Protein AF-A0A1H5IEN3-F1 (afdb_monomer_lite)

Secondary structure (DSSP, 8-state):
----HHHHHHHHHHS-SSS--THHHHHHHHHHHHHHHHHHHHHHHSTTTTSHHHHHHHHHHHHHHHHHHHHHHTT-TTT-TTHHHHHHHHHHH-SSHHHHHHIIIIIGGGHHHHHHHHHHHHHHHHHHHHHTSSHHHHHHHHHHHHHHHHHHTTT-TT--HHHHHHHHHHHHHHHHTTGGGSSSHHHHHHH-HHHHTTS-GGGTTT-

Foldseek 3Di:
DCDDPVVLVVPLQPAQDAPADRVLSVVLVVLLVLLVVLLVVLPVQPPPLPDPVLVVLLVLLLVLLVVLSVVLRCCPQDCRHCVLVLLQLLLVFFQDPVLSVCSVPPCNVVVRVVSNVSSVLSNVLSSCSNQLHLLLVSLQVVLVVLVSSLRSNVRPPVDDSVVSVVSSVSSNCCNVVSSSCRSHPLVCCVRPVVNVVVDDPVSNVSD

Radius of gyration: 18.3 Å; chains: 1; bounding box: 45×32×51 Å

Structure (mmCIF, N/CA/C/O backbone):
data_AF-A0A1H5IEN3-F1
#
_entry.id   AF-A0A1H5IEN3-F1
#
loop_
_atom_site.group_PDB
_atom_site.id
_atom_site.type_symbol
_atom_site.label_atom_id
_atom_site.label_alt_id
_atom_site.label_comp_id
_atom_site.label_asym_id
_atom_site.label_entity_id
_atom_site.label_seq_id
_atom_site.pdbx_PDB_ins_code
_atom_site.Cartn_x
_atom_site.Cartn_y
_atom_site.Cartn_z
_atom_site.occupancy
_atom_site.B_iso_or_equiv
_atom_site.auth_seq_id
_atom_site.auth_comp_id
_atom_site.auth_asym_id
_atom_site.auth_atom_id
_atom_site.pdbx_PDB_model_num
ATOM 1 N N . MET A 1 1 ? 21.457 -6.568 0.010 1.00 59.00 1 MET A N 1
ATOM 2 C CA . MET A 1 1 ? 21.235 -8.033 -0.039 1.00 59.00 1 MET A CA 1
ATOM 3 C C . MET A 1 1 ? 20.241 -8.383 1.049 1.00 59.00 1 MET A C 1
ATOM 5 O O . MET A 1 1 ? 20.388 -7.843 2.136 1.00 59.00 1 MET A O 1
ATOM 9 N N . ARG A 1 2 ? 19.246 -9.230 0.761 1.00 75.62 2 ARG A N 1
ATOM 10 C CA . ARG A 1 2 ? 18.345 -9.770 1.792 1.00 75.62 2 ARG A CA 1
ATOM 11 C C . ARG A 1 2 ? 19.153 -10.693 2.697 1.00 75.62 2 ARG A C 1
ATOM 13 O O . ARG A 1 2 ? 19.851 -11.560 2.172 1.00 75.62 2 ARG A O 1
ATOM 20 N N . ILE A 1 3 ? 19.106 -10.476 4.008 1.00 85.12 3 ILE A N 1
ATOM 21 C CA . ILE A 1 3 ? 19.877 -11.286 4.965 1.00 85.12 3 ILE A CA 1
ATOM 22 C C . ILE A 1 3 ? 18.967 -12.359 5.548 1.00 85.12 3 ILE A C 1
ATOM 24 O O . ILE A 1 3 ? 19.246 -13.550 5.445 1.00 85.12 3 ILE A O 1
ATOM 28 N N . ASN A 1 4 ? 17.868 -11.928 6.161 1.00 92.44 4 ASN A N 1
ATOM 29 C CA . ASN A 1 4 ? 16.803 -12.782 6.666 1.00 92.44 4 ASN A CA 1
ATOM 30 C C . ASN A 1 4 ? 15.557 -11.916 6.927 1.00 92.44 4 ASN A C 1
ATOM 32 O O . ASN A 1 4 ? 15.694 -10.708 7.140 1.00 92.44 4 ASN A O 1
ATOM 36 N N . PRO A 1 5 ? 14.351 -12.508 6.969 1.00 88.81 5 PRO A N 1
ATOM 37 C CA . PRO A 1 5 ? 13.112 -11.736 7.021 1.00 88.81 5 PRO A CA 1
ATOM 38 C C . PRO A 1 5 ? 12.985 -10.836 8.257 1.00 88.81 5 PRO A C 1
ATOM 40 O O . PRO A 1 5 ? 12.404 -9.763 8.158 1.00 88.81 5 PRO A O 1
ATOM 43 N N . PHE A 1 6 ? 13.534 -11.222 9.412 1.00 91.94 6 PHE A N 1
ATOM 44 C CA . PHE A 1 6 ? 13.428 -10.412 10.630 1.00 91.94 6 PHE A CA 1
ATOM 45 C C . PHE A 1 6 ? 14.334 -9.185 10.582 1.00 91.94 6 PHE A C 1
ATOM 47 O O . PHE A 1 6 ? 13.909 -8.093 10.951 1.00 91.94 6 PHE A O 1
ATOM 54 N N . ILE A 1 7 ? 15.566 -9.358 10.102 1.00 90.69 7 ILE A N 1
ATOM 55 C CA . ILE A 1 7 ? 16.514 -8.255 9.931 1.00 90.69 7 ILE A CA 1
ATOM 56 C C . ILE A 1 7 ? 16.044 -7.311 8.828 1.00 90.69 7 ILE A C 1
ATOM 58 O O . ILE A 1 7 ? 16.113 -6.102 9.015 1.00 90.69 7 ILE A O 1
ATOM 62 N N . ASP A 1 8 ? 15.505 -7.837 7.729 1.00 89.69 8 ASP A N 1
ATOM 63 C CA . ASP A 1 8 ? 14.995 -7.015 6.630 1.00 89.69 8 ASP A CA 1
ATOM 64 C C . ASP A 1 8 ? 13.764 -6.193 7.074 1.00 89.69 8 ASP A C 1
ATOM 66 O O . ASP A 1 8 ? 13.647 -5.013 6.739 1.00 89.69 8 ASP A O 1
ATOM 70 N N . VAL A 1 9 ? 12.873 -6.775 7.891 1.00 91.44 9 VAL A N 1
ATOM 71 C CA . VAL A 1 9 ? 11.753 -6.042 8.513 1.00 91.44 9 VAL A CA 1
ATOM 72 C C . VAL A 1 9 ? 12.263 -4.999 9.502 1.00 91.44 9 VAL A C 1
ATOM 74 O O . VAL A 1 9 ? 11.800 -3.862 9.479 1.00 91.44 9 VAL A O 1
ATOM 77 N N . LEU A 1 10 ? 13.226 -5.348 10.358 1.00 92.44 10 LEU A N 1
ATOM 78 C CA . LEU A 1 10 ? 13.793 -4.396 11.309 1.00 92.44 10 LEU A CA 1
ATOM 79 C C . LEU A 1 10 ? 14.473 -3.228 10.587 1.00 92.44 10 LEU A C 1
ATOM 81 O O . LEU A 1 10 ? 14.287 -2.087 10.996 1.00 92.44 10 LEU A O 1
ATOM 85 N N . ALA A 1 11 ? 15.204 -3.492 9.502 1.00 91.06 11 ALA A N 1
ATOM 86 C CA . ALA A 1 11 ? 15.834 -2.467 8.677 1.00 91.06 11 ALA A CA 1
ATOM 87 C C . ALA A 1 11 ? 14.787 -1.497 8.117 1.00 91.06 11 ALA A C 1
ATOM 89 O O . ALA A 1 11 ? 14.899 -0.295 8.342 1.00 91.06 11 ALA A O 1
ATOM 90 N N . PHE A 1 12 ? 13.714 -2.022 7.515 1.00 92.62 12 PHE A N 1
ATOM 91 C CA . PHE A 1 12 ? 12.588 -1.216 7.037 1.00 92.62 12 PHE A CA 1
ATOM 92 C C . PHE A 1 12 ? 11.956 -0.349 8.140 1.00 92.62 12 PHE A C 1
ATOM 94 O O . PHE A 1 12 ? 11.613 0.807 7.909 1.00 92.62 12 PHE A O 1
ATOM 101 N N . LEU A 1 13 ? 11.808 -0.893 9.350 1.00 93.56 13 LEU A N 1
ATOM 102 C CA . LEU A 1 13 ? 11.167 -0.193 10.465 1.00 93.56 13 LEU A CA 1
ATOM 103 C C . LEU A 1 13 ? 12.070 0.837 11.157 1.00 93.56 13 LEU A C 1
ATOM 105 O O . LEU A 1 13 ? 11.557 1.699 11.871 1.00 93.56 13 LEU A O 1
ATOM 109 N N . THR A 1 14 ? 13.391 0.743 11.007 1.00 93.81 14 THR A N 1
ATOM 110 C CA . THR A 1 14 ? 14.348 1.534 11.805 1.00 93.81 14 THR A CA 1
ATOM 111 C C . THR A 1 14 ? 15.137 2.549 10.993 1.00 93.81 14 THR A C 1
ATOM 113 O O . THR A 1 14 ? 15.655 3.505 11.573 1.00 93.81 14 THR A O 1
ATOM 116 N N . GLY A 1 15 ? 15.208 2.404 9.670 1.00 90.00 15 GLY A N 1
ATOM 117 C CA . GLY A 1 15 ? 15.975 3.324 8.848 1.00 90.00 15 GLY A CA 1
ATOM 118 C C . GLY A 1 15 ? 15.716 3.203 7.347 1.00 90.00 15 GLY A C 1
ATOM 119 O O . GLY A 1 15 ? 15.003 2.306 6.896 1.00 90.00 15 GLY A O 1
ATOM 120 N N . PRO A 1 16 ? 16.296 4.127 6.564 1.00 87.88 16 PRO A N 1
ATOM 121 C CA . PRO A 1 16 ? 16.242 4.082 5.114 1.00 87.88 16 PRO A CA 1
ATOM 122 C C . PRO A 1 16 ? 16.754 2.751 4.569 1.00 87.88 16 PRO A C 1
ATOM 124 O O . PRO A 1 16 ? 17.822 2.281 4.963 1.00 87.88 16 PRO A O 1
ATOM 127 N N . SER A 1 17 ? 15.992 2.159 3.657 1.00 84.69 17 SER A N 1
ATOM 128 C CA . SER A 1 17 ? 16.299 0.872 3.029 1.00 84.69 17 SER A CA 1
ATOM 129 C C . SER A 1 17 ? 16.755 1.004 1.576 1.00 84.69 17 SER A C 1
ATOM 131 O O . SER A 1 17 ? 17.412 0.095 1.068 1.00 84.69 17 SER A O 1
ATOM 133 N N . TYR A 1 18 ? 16.428 2.112 0.906 1.00 83.00 18 TYR A N 1
ATOM 134 C CA . TYR A 1 18 ? 16.801 2.357 -0.484 1.00 83.00 18 TYR A CA 1
ATOM 135 C C . TYR A 1 18 ? 17.595 3.664 -0.598 1.00 83.00 18 TYR A C 1
ATOM 137 O O . TYR A 1 18 ? 18.809 3.674 -0.404 1.00 83.00 18 TYR A O 1
ATOM 145 N N . SER A 1 19 ? 16.917 4.769 -0.884 1.00 83.75 19 SER A N 1
ATOM 146 C CA . SER A 1 19 ? 17.479 6.119 -1.029 1.00 83.75 19 SER A CA 1
ATOM 147 C C . SER A 1 19 ? 16.553 7.183 -0.430 1.00 83.75 19 SER A C 1
ATOM 149 O O . SER A 1 19 ? 16.799 8.387 -0.543 1.00 83.75 19 SER A O 1
ATOM 151 N N . GLU A 1 20 ? 15.476 6.748 0.223 1.00 89.62 20 GLU A N 1
ATOM 152 C CA . GLU A 1 20 ? 14.508 7.617 0.853 1.00 89.62 20 GLU A CA 1
ATOM 153 C C . GLU A 1 20 ? 15.101 8.330 2.080 1.00 89.62 20 GLU A C 1
ATOM 155 O O . GLU A 1 20 ? 15.916 7.782 2.824 1.00 89.62 20 GLU A O 1
ATOM 160 N N . PRO A 1 21 ? 14.686 9.571 2.348 1.00 91.75 21 PRO A N 1
ATOM 161 C CA . PRO A 1 21 ? 15.112 10.310 3.515 1.00 91.75 21 PRO A CA 1
ATOM 162 C C . PRO A 1 21 ? 14.482 9.716 4.769 1.00 91.75 21 PRO A C 1
ATOM 164 O O . PRO A 1 21 ? 13.347 9.238 4.762 1.00 91.75 21 PRO A O 1
ATOM 167 N N . PHE A 1 22 ? 15.188 9.861 5.890 1.00 93.81 22 PHE A N 1
ATOM 168 C CA . PHE A 1 22 ? 14.766 9.336 7.190 1.00 93.81 22 PHE A CA 1
ATOM 169 C C . PHE A 1 22 ? 13.348 9.768 7.607 1.00 93.81 22 PHE A C 1
ATOM 171 O O . PHE A 1 22 ? 12.648 9.025 8.293 1.00 93.81 22 PHE A O 1
ATOM 178 N N . PHE A 1 23 ? 12.866 10.936 7.161 1.00 94.62 23 PHE A N 1
ATOM 179 C CA . PHE A 1 23 ? 11.505 11.374 7.483 1.00 94.62 23 PHE A CA 1
ATOM 180 C C . PHE A 1 23 ? 10.419 10.431 6.941 1.00 94.62 23 PHE A C 1
ATOM 182 O O . PHE A 1 23 ? 9.330 10.399 7.508 1.00 94.62 23 PHE A O 1
ATOM 189 N N . MET A 1 24 ? 10.688 9.641 5.894 1.00 94.88 24 MET A N 1
ATOM 190 C CA . MET A 1 24 ? 9.736 8.642 5.395 1.00 94.88 24 MET A CA 1
ATOM 191 C C . MET A 1 24 ? 9.507 7.511 6.398 1.00 94.88 24 MET A C 1
ATOM 193 O O . MET A 1 24 ? 8.384 7.024 6.520 1.00 94.88 24 MET A O 1
ATOM 197 N N . VAL A 1 25 ? 10.534 7.152 7.173 1.00 95.56 25 VAL A N 1
ATOM 198 C CA . VAL A 1 25 ? 10.421 6.198 8.287 1.00 95.56 25 VAL A CA 1
ATOM 199 C C . VAL A 1 25 ? 9.564 6.796 9.403 1.00 95.56 25 VAL A C 1
ATOM 201 O O . VAL A 1 25 ? 8.656 6.144 9.913 1.00 95.56 25 VAL A O 1
ATOM 204 N N . ILE A 1 26 ? 9.790 8.070 9.741 1.00 97.06 26 ILE A N 1
ATOM 205 C CA . ILE A 1 26 ? 8.970 8.790 10.729 1.00 97.06 26 ILE A CA 1
ATOM 206 C C . ILE A 1 26 ? 7.506 8.834 10.276 1.00 97.06 26 ILE A C 1
ATOM 208 O O . ILE A 1 26 ? 6.604 8.542 11.058 1.00 97.06 26 ILE A O 1
ATOM 212 N N . LEU A 1 27 ? 7.261 9.164 9.007 1.00 97.12 27 LEU A N 1
ATOM 213 C CA . LEU A 1 27 ? 5.916 9.254 8.452 1.00 97.12 27 LEU A CA 1
ATOM 214 C C . LEU A 1 27 ? 5.208 7.893 8.447 1.00 97.12 27 LEU A C 1
ATOM 216 O O . LEU A 1 27 ? 4.037 7.826 8.822 1.00 97.12 27 LEU A O 1
ATOM 220 N N . TYR A 1 28 ? 5.919 6.813 8.108 1.00 97.81 28 TYR A N 1
ATOM 221 C CA . TYR A 1 28 ? 5.400 5.452 8.237 1.00 97.81 28 TYR A CA 1
ATOM 222 C C . TYR A 1 28 ? 4.941 5.162 9.670 1.00 97.81 28 TYR A C 1
ATOM 224 O O . TYR A 1 28 ? 3.818 4.701 9.877 1.00 97.81 28 TYR A O 1
ATOM 232 N N . TRP A 1 29 ? 5.766 5.484 10.672 1.00 98.19 29 TRP A N 1
ATOM 233 C CA . TRP A 1 29 ? 5.409 5.282 12.077 1.00 98.19 29 TRP A CA 1
ATOM 234 C C . TRP A 1 29 ? 4.224 6.132 12.520 1.00 98.19 29 TRP A C 1
ATOM 236 O O . TRP A 1 29 ? 3.369 5.633 13.248 1.00 98.19 29 TRP A O 1
ATOM 246 N N . ILE A 1 30 ? 4.117 7.378 12.053 1.00 98.44 30 ILE A N 1
ATOM 247 C CA . ILE A 1 30 ? 2.936 8.213 12.304 1.00 98.44 30 ILE A CA 1
ATOM 248 C C . ILE A 1 30 ? 1.683 7.512 11.766 1.00 98.44 30 ILE A C 1
ATOM 250 O O . ILE A 1 30 ? 0.718 7.340 12.508 1.00 98.44 30 ILE A O 1
ATOM 254 N N . VAL A 1 31 ? 1.701 7.050 10.513 1.00 98.56 31 VAL A N 1
ATOM 255 C CA . VAL A 1 31 ? 0.569 6.334 9.898 1.00 98.56 31 VAL A CA 1
ATOM 256 C C . VAL A 1 31 ? 0.255 5.035 10.647 1.00 98.56 31 VAL A C 1
ATOM 258 O O . VAL A 1 31 ? -0.913 4.746 10.916 1.00 98.56 31 VAL A O 1
ATOM 261 N N . ALA A 1 32 ? 1.277 4.270 11.035 1.00 98.44 32 ALA A N 1
ATOM 262 C CA . ALA A 1 32 ? 1.125 3.023 11.776 1.00 98.44 32 ALA A CA 1
ATOM 263 C C . ALA A 1 32 ? 0.492 3.242 13.159 1.00 98.44 32 ALA A C 1
ATOM 265 O O . ALA A 1 32 ? -0.478 2.570 13.510 1.00 98.44 32 ALA A O 1
ATOM 266 N N . LEU A 1 33 ? 0.992 4.215 13.924 1.00 98.50 33 LEU A N 1
ATOM 267 C CA . LEU A 1 33 ? 0.466 4.555 15.246 1.00 98.50 33 LEU A CA 1
ATOM 268 C C . LEU A 1 33 ? -0.952 5.127 15.158 1.00 98.50 33 LEU A C 1
ATOM 270 O O . LEU A 1 33 ? -1.807 4.756 15.961 1.00 98.50 33 LEU A O 1
ATOM 274 N N . VAL A 1 34 ? -1.234 5.967 14.157 1.00 98.50 34 VAL A N 1
ATOM 275 C CA . VAL A 1 34 ? -2.588 6.472 13.881 1.00 98.50 34 VAL A CA 1
ATOM 276 C C . VAL A 1 34 ? -3.541 5.319 13.566 1.00 98.50 34 VAL A C 1
ATOM 278 O O . VAL A 1 34 ? -4.631 5.262 14.129 1.00 98.50 34 VAL A O 1
ATOM 281 N N . SER A 1 35 ? -3.124 4.362 12.735 1.00 98.38 35 SER A N 1
ATOM 282 C CA . SER A 1 35 ? -3.899 3.155 12.435 1.00 98.38 35 SER A CA 1
ATOM 283 C C . SER A 1 35 ? -4.225 2.345 13.697 1.00 98.38 35 SER A C 1
ATOM 285 O O . SER A 1 35 ? -5.371 1.940 13.891 1.00 98.38 35 SER A O 1
ATOM 287 N N . VAL A 1 36 ? -3.250 2.146 14.592 1.00 98.25 36 VAL A N 1
ATOM 288 C CA . VAL A 1 36 ? -3.471 1.453 15.874 1.00 98.25 36 VAL A CA 1
ATOM 289 C C . VAL A 1 36 ? -4.427 2.240 16.774 1.00 98.25 36 VAL A C 1
ATOM 291 O O . VAL A 1 36 ? -5.352 1.658 17.338 1.00 98.25 36 VAL A O 1
ATOM 294 N N . ALA A 1 37 ? -4.264 3.560 16.879 1.00 98.31 37 ALA A N 1
ATOM 295 C CA . ALA A 1 37 ? -5.166 4.403 17.659 1.00 98.31 37 ALA A CA 1
ATOM 296 C C . ALA A 1 37 ? -6.611 4.329 17.135 1.00 98.31 37 ALA A C 1
ATOM 298 O O . ALA A 1 37 ? -7.546 4.180 17.919 1.00 98.31 37 ALA A O 1
ATOM 299 N N . ILE A 1 38 ? -6.800 4.361 15.813 1.00 98.06 38 ILE A N 1
ATOM 300 C CA . ILE A 1 38 ? -8.112 4.197 15.173 1.00 98.06 38 ILE A CA 1
ATOM 301 C C . ILE A 1 38 ? -8.708 2.825 15.480 1.00 98.06 38 ILE A C 1
ATOM 303 O O . ILE A 1 38 ? -9.889 2.750 15.812 1.00 98.06 38 ILE A O 1
ATOM 307 N N . ALA A 1 39 ? -7.909 1.759 15.413 1.00 97.81 39 ALA A N 1
ATOM 308 C CA . ALA A 1 39 ? -8.359 0.415 15.755 1.00 97.81 39 ALA A CA 1
ATOM 309 C C . ALA A 1 39 ? -8.852 0.338 17.207 1.00 97.81 39 ALA A C 1
ATOM 311 O O . ALA A 1 39 ? -9.943 -0.171 17.459 1.00 97.81 39 ALA A O 1
ATOM 312 N N . VAL A 1 40 ? -8.104 0.917 18.154 1.00 97.94 40 VAL A N 1
ATOM 313 C CA . VAL A 1 40 ? -8.506 0.993 19.569 1.00 97.94 40 VAL A CA 1
ATOM 314 C C . VAL A 1 40 ? -9.801 1.794 19.734 1.00 97.94 40 VAL A C 1
ATOM 316 O O . VAL A 1 40 ? -10.719 1.336 20.412 1.00 97.94 40 VAL A O 1
ATOM 319 N N . ILE A 1 41 ? -9.921 2.954 19.082 1.00 97.00 41 ILE A N 1
ATOM 320 C CA . ILE A 1 41 ? -11.134 3.784 19.145 1.00 97.00 41 ILE A CA 1
ATOM 321 C C . ILE A 1 41 ? -12.340 3.034 18.563 1.00 97.00 41 ILE A C 1
ATOM 323 O O . ILE A 1 41 ? -13.418 3.054 19.156 1.00 97.00 41 ILE A O 1
ATOM 327 N N . ALA A 1 42 ? -12.177 2.350 17.429 1.00 96.69 42 ALA A N 1
ATOM 328 C CA . ALA A 1 42 ? -13.233 1.551 16.813 1.00 96.69 42 ALA A CA 1
ATOM 329 C C . ALA A 1 42 ? -13.667 0.391 17.717 1.00 96.69 42 ALA A C 1
ATOM 331 O O . ALA A 1 42 ? -14.866 0.190 17.895 1.00 96.69 42 ALA A O 1
ATOM 332 N N . ALA A 1 43 ? -12.716 -0.311 18.340 1.00 96.38 43 ALA A N 1
ATOM 333 C CA . ALA A 1 43 ? -12.989 -1.375 19.304 1.00 96.38 43 ALA A CA 1
ATOM 334 C C . ALA A 1 43 ? -13.768 -0.884 20.536 1.00 96.38 43 ALA A C 1
ATOM 336 O O . ALA A 1 43 ? -14.616 -1.603 21.053 1.00 96.38 43 ALA A O 1
ATOM 337 N N . GLN A 1 44 ? -13.495 0.339 20.998 1.00 95.50 44 GLN A N 1
ATOM 338 C CA . GLN A 1 44 ? -14.168 0.929 22.158 1.00 95.50 44 GLN A CA 1
ATOM 339 C C . GLN A 1 44 ? -15.563 1.472 21.836 1.00 95.50 44 GLN A C 1
ATOM 341 O O . GLN A 1 44 ? -16.450 1.420 22.685 1.00 95.50 44 GLN A O 1
ATOM 346 N N . ARG A 1 45 ? -15.756 2.042 20.640 1.00 94.75 45 ARG A N 1
ATOM 347 C CA . ARG A 1 45 ? -16.999 2.740 20.274 1.00 94.75 45 ARG A CA 1
ATOM 348 C C . ARG A 1 45 ? -18.039 1.856 19.603 1.00 94.75 45 ARG A C 1
ATOM 350 O O . ARG A 1 45 ? -19.223 2.165 19.693 1.00 94.75 45 ARG A O 1
ATOM 357 N N . LEU A 1 46 ? -17.618 0.816 18.886 1.00 94.56 46 LEU A N 1
ATOM 358 C CA . LEU A 1 46 ? -18.504 0.030 18.033 1.00 94.56 46 LEU A CA 1
ATOM 359 C C . LEU A 1 46 ? -18.577 -1.425 18.522 1.00 94.56 46 LEU A C 1
ATOM 361 O O . LEU A 1 46 ? -17.538 -2.067 18.692 1.00 94.56 46 LEU A O 1
ATOM 365 N N . PRO A 1 47 ? -19.786 -1.984 18.707 1.00 92.62 47 PRO A N 1
ATOM 366 C CA . PRO A 1 47 ? -19.939 -3.370 19.135 1.00 92.62 47 PRO A CA 1
ATOM 367 C C . PRO A 1 47 ? -19.435 -4.347 18.059 1.00 92.62 47 PRO A C 1
ATOM 369 O O . PRO A 1 47 ? -19.591 -4.103 16.862 1.00 92.62 47 PRO A O 1
ATOM 372 N N . GLY A 1 48 ? -18.833 -5.465 18.484 1.00 91.88 48 GLY A N 1
ATOM 373 C CA . GLY A 1 48 ? -18.379 -6.552 17.598 1.00 91.88 48 GLY A CA 1
ATOM 374 C C . GLY A 1 48 ? -17.065 -6.296 16.847 1.00 91.88 48 GLY A C 1
ATOM 375 O O . GLY A 1 48 ? -16.633 -7.127 16.057 1.00 91.88 48 GLY A O 1
ATOM 376 N N . GLN A 1 49 ? -16.388 -5.166 17.080 1.00 93.62 49 GLN A N 1
ATOM 377 C CA . GLN A 1 49 ? -15.110 -4.856 16.422 1.00 93.62 49 GLN A CA 1
ATOM 378 C C . GLN A 1 49 ? -13.918 -5.672 16.950 1.00 93.62 49 GLN A C 1
ATOM 380 O O . GLN A 1 49 ? -12.887 -5.744 16.288 1.00 93.62 49 GLN A O 1
ATOM 385 N N . THR A 1 50 ? -14.043 -6.301 18.119 1.00 92.81 50 THR A N 1
ATOM 386 C CA . THR A 1 50 ? -12.985 -7.119 18.736 1.00 92.81 50 THR A CA 1
ATOM 387 C C . THR A 1 50 ? -13.048 -8.597 18.348 1.00 92.81 50 THR A C 1
ATOM 389 O O . THR A 1 50 ? -12.265 -9.394 18.861 1.00 92.81 50 THR A O 1
ATOM 392 N N . ASP A 1 51 ? -13.954 -8.982 17.447 1.00 95.06 51 ASP A N 1
ATOM 393 C CA . ASP A 1 51 ? -14.050 -10.359 16.971 1.00 95.06 51 ASP A CA 1
ATOM 394 C C . ASP A 1 51 ? -12.806 -10.760 16.168 1.00 95.06 51 ASP A C 1
ATOM 396 O O . ASP A 1 51 ? -12.210 -9.955 15.444 1.00 95.06 51 ASP A O 1
ATOM 400 N N . VAL A 1 52 ? -12.457 -12.049 16.219 1.00 96.25 52 VAL A N 1
ATOM 401 C CA . VAL A 1 52 ? -11.277 -12.606 15.532 1.00 96.25 52 VAL A CA 1
ATOM 402 C C . VAL A 1 52 ? -11.247 -12.275 14.036 1.00 96.25 52 VAL A C 1
ATOM 404 O O . VAL A 1 52 ? -10.183 -12.014 13.478 1.00 96.25 52 VAL A O 1
ATOM 407 N N . ILE A 1 53 ? -12.414 -12.212 13.388 1.00 96.25 53 ILE A N 1
ATOM 408 C CA . ILE A 1 53 ? -12.541 -11.860 11.969 1.00 96.25 53 ILE A CA 1
ATOM 409 C C . ILE A 1 53 ? -12.158 -10.394 11.732 1.00 96.25 53 ILE A C 1
ATOM 411 O O . ILE A 1 53 ? -11.461 -10.094 10.764 1.00 96.25 53 ILE A O 1
ATOM 415 N N . GLN A 1 54 ? -12.578 -9.478 12.608 1.00 96.88 54 GLN A N 1
ATOM 416 C CA . GLN A 1 54 ? -12.277 -8.050 12.477 1.00 96.88 54 GLN A CA 1
ATOM 417 C C . GLN A 1 54 ? -10.788 -7.788 12.706 1.00 96.88 54 GLN A C 1
ATOM 419 O O . GLN A 1 54 ? -10.157 -7.076 11.925 1.00 96.88 54 GLN A O 1
ATOM 424 N N . ILE A 1 55 ? -10.211 -8.443 13.717 1.00 97.31 55 ILE A N 1
ATOM 425 C CA . ILE A 1 55 ? -8.772 -8.409 13.991 1.00 97.31 55 ILE A CA 1
ATOM 426 C C . ILE A 1 55 ? -7.993 -8.984 12.802 1.00 97.31 55 ILE A C 1
ATOM 428 O O . ILE A 1 55 ? -7.043 -8.364 12.330 1.00 97.31 55 ILE A O 1
ATOM 432 N N . GLY A 1 56 ? -8.419 -10.127 12.258 1.00 97.81 56 GLY A N 1
ATOM 433 C CA . GLY A 1 56 ? -7.792 -10.735 11.084 1.00 97.81 56 GLY A CA 1
ATOM 434 C C . GLY A 1 56 ? -7.817 -9.817 9.858 1.00 97.81 56 GLY A C 1
ATOM 435 O O . GLY A 1 56 ? -6.789 -9.616 9.214 1.00 97.81 56 GLY A O 1
ATOM 436 N N . ARG A 1 57 ? -8.963 -9.190 9.564 1.00 97.94 57 ARG A N 1
ATOM 437 C CA . ARG A 1 57 ? -9.104 -8.215 8.466 1.00 97.94 57 ARG A CA 1
ATOM 438 C C . ARG A 1 57 ? -8.217 -6.985 8.667 1.00 97.94 57 ARG A C 1
ATOM 440 O O . ARG A 1 57 ? -7.590 -6.537 7.707 1.00 97.94 57 ARG A O 1
ATOM 447 N N . PHE A 1 58 ? -8.123 -6.481 9.899 1.00 98.12 58 PHE A N 1
ATOM 448 C CA . PHE A 1 58 ? -7.207 -5.401 10.270 1.00 98.12 58 PHE A CA 1
ATOM 449 C C . PHE A 1 58 ? -5.743 -5.780 10.023 1.00 98.12 58 PHE A C 1
ATOM 451 O O . PHE A 1 58 ? -5.025 -5.039 9.358 1.00 98.12 58 PHE A O 1
ATOM 458 N N . ILE A 1 59 ? -5.309 -6.949 10.498 1.00 98.25 59 ILE A N 1
ATOM 459 C CA . ILE A 1 59 ? -3.929 -7.419 10.319 1.00 98.25 59 ILE A CA 1
ATOM 460 C C . ILE A 1 59 ? -3.602 -7.544 8.829 1.00 98.25 59 ILE A C 1
ATOM 462 O O . ILE A 1 59 ? -2.587 -7.016 8.378 1.00 98.25 59 ILE A O 1
ATOM 466 N N . VAL A 1 60 ? -4.480 -8.184 8.049 1.00 98.31 60 VAL A N 1
ATOM 467 C CA . VAL A 1 60 ? -4.279 -8.356 6.605 1.00 98.31 60 VAL A CA 1
ATOM 468 C C . VAL A 1 60 ? -4.160 -7.006 5.907 1.00 98.31 60 VAL A C 1
ATOM 470 O O . VAL A 1 60 ? -3.177 -6.774 5.206 1.00 98.31 60 VAL A O 1
ATOM 473 N N . ARG A 1 61 ? -5.117 -6.088 6.104 1.00 97.56 61 ARG A N 1
ATOM 474 C CA . ARG A 1 61 ? -5.061 -4.786 5.418 1.00 97.56 61 ARG A CA 1
ATOM 475 C C . ARG A 1 61 ? -3.853 -3.959 5.859 1.00 97.56 61 ARG A C 1
ATOM 477 O O . ARG A 1 61 ? -3.289 -3.249 5.033 1.00 97.56 61 ARG A O 1
ATOM 484 N N . PHE A 1 62 ? -3.452 -4.057 7.129 1.00 98.50 62 PHE A N 1
ATOM 485 C CA . PHE A 1 62 ? -2.319 -3.317 7.667 1.00 98.50 62 PHE A CA 1
ATOM 486 C C . PHE A 1 62 ? -1.021 -3.800 7.026 1.00 98.50 62 PHE A C 1
ATOM 488 O O . PHE A 1 62 ? -0.277 -2.988 6.491 1.00 98.50 62 PHE A O 1
ATOM 495 N N . ILE A 1 63 ? -0.799 -5.118 6.983 1.00 98.00 63 ILE A N 1
ATOM 496 C CA . ILE A 1 63 ? 0.382 -5.715 6.345 1.00 98.00 63 ILE A CA 1
ATOM 497 C C . ILE A 1 63 ? 0.420 -5.386 4.850 1.00 98.00 63 ILE A C 1
ATOM 499 O O . ILE A 1 63 ? 1.466 -4.990 4.338 1.00 98.00 63 ILE A O 1
ATOM 503 N N . VAL A 1 64 ? -0.710 -5.503 4.145 1.00 98.12 64 VAL A N 1
ATOM 504 C CA . VAL A 1 64 ? -0.782 -5.143 2.720 1.00 98.12 64 VAL A CA 1
ATOM 505 C C . VAL A 1 64 ? -0.490 -3.653 2.525 1.00 98.12 64 VAL A C 1
ATOM 507 O O . VAL A 1 64 ? 0.269 -3.294 1.631 1.00 98.12 64 VAL A O 1
ATOM 510 N N . GLY A 1 65 ? -1.031 -2.777 3.372 1.00 98.19 65 GLY A N 1
ATOM 511 C CA . GLY A 1 65 ? -0.732 -1.347 3.336 1.00 98.19 65 GLY A CA 1
ATOM 512 C C . GLY A 1 65 ? 0.749 -1.037 3.585 1.00 98.19 65 GLY A C 1
ATOM 513 O O . GLY A 1 65 ? 1.345 -0.276 2.823 1.00 98.19 65 GLY A O 1
ATOM 514 N N . SER A 1 66 ? 1.374 -1.694 4.568 1.00 97.75 66 SER A N 1
ATOM 515 C CA . SER A 1 66 ? 2.817 -1.600 4.822 1.00 97.75 66 SER A CA 1
ATOM 516 C C . SER A 1 66 ? 3.648 -2.090 3.635 1.00 97.75 66 SER A C 1
ATOM 518 O O . SER A 1 66 ? 4.657 -1.471 3.308 1.00 97.75 66 SER A O 1
ATOM 520 N N . MET A 1 67 ? 3.213 -3.151 2.946 1.00 96.25 67 MET A N 1
ATOM 521 C CA . MET A 1 67 ? 3.855 -3.620 1.714 1.00 96.25 67 MET A CA 1
ATOM 522 C C . MET A 1 67 ? 3.800 -2.551 0.617 1.00 96.25 67 MET A C 1
ATOM 524 O O . MET A 1 67 ? 4.820 -2.281 -0.009 1.00 96.25 67 MET A O 1
ATOM 528 N N . TRP A 1 68 ? 2.648 -1.907 0.394 1.00 97.50 68 TRP A N 1
ATOM 529 C CA . TRP A 1 68 ? 2.532 -0.818 -0.590 1.00 97.50 68 TRP A CA 1
ATOM 530 C C . TR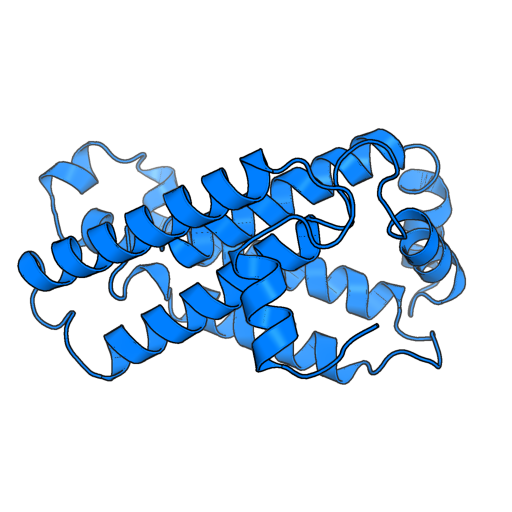P A 1 68 ? 3.440 0.358 -0.242 1.00 97.50 68 TRP A C 1
ATOM 532 O O . TRP A 1 68 ? 4.124 0.879 -1.120 1.00 97.50 68 TRP A O 1
ATOM 542 N N . TRP A 1 69 ? 3.499 0.724 1.040 1.00 96.56 69 TRP A N 1
ATOM 543 C CA . TRP A 1 69 ? 4.410 1.757 1.519 1.00 96.56 69 TRP A CA 1
ATOM 544 C C . TRP A 1 69 ? 5.865 1.403 1.208 1.00 96.56 69 TRP A C 1
ATOM 546 O O . TRP A 1 69 ? 6.567 2.178 0.564 1.00 96.56 69 TRP A O 1
ATOM 556 N N . GLN A 1 70 ? 6.310 0.210 1.611 1.00 94.56 70 GLN A N 1
ATOM 557 C CA . GLN A 1 70 ? 7.673 -0.263 1.380 1.00 94.56 70 GLN A CA 1
ATOM 558 C C . GLN A 1 70 ? 8.018 -0.321 -0.117 1.00 94.56 70 GLN A C 1
ATOM 560 O O . GLN A 1 70 ? 9.117 0.073 -0.511 1.00 94.56 70 GLN A O 1
ATOM 565 N N . GLN A 1 71 ? 7.078 -0.762 -0.960 1.00 92.31 71 GLN A N 1
ATOM 566 C CA . GLN A 1 71 ? 7.256 -0.837 -2.412 1.00 92.31 71 GLN A CA 1
ATOM 567 C C . GLN A 1 71 ? 7.300 0.531 -3.100 1.00 92.31 71 GLN A C 1
ATOM 569 O O . GLN A 1 71 ? 7.769 0.609 -4.233 1.00 92.31 71 GLN A O 1
ATOM 574 N N . ALA A 1 72 ? 6.860 1.602 -2.444 1.00 93.25 72 ALA A N 1
ATOM 575 C CA . ALA A 1 72 ? 7.023 2.952 -2.964 1.00 93.25 72 ALA A CA 1
ATOM 576 C C . ALA A 1 72 ? 8.427 3.516 -2.680 1.00 93.25 72 ALA A C 1
ATOM 578 O O . ALA A 1 72 ? 8.927 4.331 -3.450 1.00 93.25 72 ALA A O 1
ATOM 579 N N . LEU A 1 73 ? 9.093 3.092 -1.598 1.00 92.06 73 LEU A N 1
ATOM 580 C CA . LEU A 1 73 ? 10.318 3.748 -1.109 1.00 92.06 73 LEU A CA 1
ATOM 581 C C . LEU A 1 73 ? 11.493 3.676 -2.088 1.00 92.06 73 LEU A C 1
ATOM 583 O O . LEU A 1 73 ? 12.214 4.656 -2.248 1.00 92.06 73 LEU A O 1
ATOM 587 N N . TRP A 1 74 ? 11.635 2.574 -2.822 1.00 87.19 74 TRP A N 1
ATOM 588 C CA . TRP A 1 74 ? 12.673 2.447 -3.851 1.00 87.19 74 TRP A CA 1
ATOM 589 C C . TRP A 1 74 ? 12.413 3.300 -5.105 1.00 87.19 74 TRP A C 1
ATOM 591 O O . TRP A 1 74 ? 13.209 3.263 -6.039 1.00 87.19 74 TRP A O 1
ATOM 601 N N . LYS A 1 75 ? 11.305 4.058 -5.135 1.00 88.06 75 LYS A N 1
ATOM 602 C CA . LYS A 1 75 ? 10.907 4.991 -6.204 1.00 88.06 75 LYS A CA 1
ATOM 603 C C . LYS A 1 75 ? 10.991 6.463 -5.759 1.00 88.06 75 LYS A C 1
ATOM 605 O O . LYS A 1 75 ? 10.505 7.338 -6.475 1.00 88.06 75 LYS A O 1
ATOM 610 N N . TYR A 1 76 ? 11.549 6.748 -4.577 1.00 84.38 76 TYR A N 1
ATOM 611 C CA . TYR A 1 76 ? 11.654 8.100 -4.007 1.00 84.38 76 TYR A CA 1
ATOM 612 C C . TYR A 1 76 ? 12.473 9.057 -4.925 1.00 84.38 76 TYR A C 1
ATOM 614 O O . TYR A 1 76 ? 13.434 8.653 -5.571 1.00 84.38 76 TYR A O 1
ATOM 622 N N . PRO A 1 77 ? 12.087 10.344 -5.049 1.00 64.94 77 PRO A N 1
ATOM 623 C CA . PRO A 1 77 ? 11.505 10.983 -6.219 1.00 64.94 77 PRO A CA 1
ATOM 624 C C . PRO A 1 77 ? 12.524 11.477 -7.260 1.00 64.94 77 PRO A C 1
ATOM 626 O O . PRO A 1 77 ? 12.115 12.174 -8.186 1.00 64.94 77 PRO A O 1
ATOM 629 N N . SER A 1 78 ? 13.828 11.207 -7.116 1.00 65.19 78 SER A N 1
ATOM 630 C CA . SER A 1 78 ? 14.861 11.785 -7.998 1.00 65.19 78 SER A CA 1
ATOM 631 C C . SER A 1 78 ? 15.503 10.791 -8.958 1.00 65.19 78 SER A C 1
ATOM 633 O O . SER A 1 78 ? 15.862 11.181 -10.065 1.00 65.19 78 SER A O 1
ATOM 635 N N . ASP A 1 79 ? 15.640 9.525 -8.568 1.00 68.94 79 ASP A N 1
ATOM 636 C CA . ASP A 1 79 ? 16.148 8.470 -9.451 1.00 68.94 79 ASP A CA 1
ATOM 637 C C . ASP A 1 79 ? 15.018 7.589 -10.011 1.00 68.94 79 ASP A C 1
ATOM 639 O O . ASP A 1 79 ? 15.225 6.896 -11.006 1.00 68.94 79 ASP A O 1
ATOM 643 N N . LEU A 1 80 ? 13.821 7.635 -9.394 1.00 80.31 80 LEU A N 1
ATOM 644 C CA . LEU A 1 80 ? 12.714 6.697 -9.627 1.00 80.31 80 LEU A CA 1
ATOM 645 C C . LEU A 1 80 ? 13.192 5.230 -9.560 1.00 80.31 80 LEU A C 1
ATOM 647 O O . LEU A 1 80 ? 12.565 4.342 -10.137 1.00 80.31 80 LEU A O 1
ATOM 651 N N . GLY A 1 81 ? 14.305 4.982 -8.860 1.00 74.19 81 GLY A N 1
ATOM 652 C CA . GLY A 1 81 ? 15.050 3.730 -8.810 1.00 74.19 81 GLY A CA 1
ATOM 653 C C . GLY A 1 81 ? 15.043 2.936 -10.120 1.00 74.19 81 GLY A C 1
ATOM 654 O O . GLY A 1 81 ? 15.268 3.440 -11.218 1.00 74.19 81 GLY A O 1
ATOM 655 N N . GLY A 1 82 ? 14.736 1.645 -10.012 1.00 81.19 82 GLY A N 1
ATOM 656 C CA . GLY A 1 82 ? 14.549 0.762 -11.168 1.00 81.19 82 GLY A CA 1
ATOM 657 C C . GLY A 1 82 ? 13.187 0.896 -11.872 1.00 81.19 82 GLY A C 1
ATOM 658 O O . GLY A 1 82 ? 12.878 0.062 -12.717 1.00 81.19 82 GLY A O 1
ATOM 659 N N . LEU A 1 83 ? 12.324 1.863 -11.524 1.00 88.69 83 LEU A N 1
ATOM 660 C CA . LEU A 1 83 ? 10.970 1.951 -12.093 1.00 88.69 83 LEU A CA 1
ATOM 661 C C . LEU A 1 83 ? 11.045 2.170 -13.603 1.00 88.69 83 LEU A C 1
ATOM 663 O O . LEU A 1 83 ? 10.238 1.612 -14.345 1.00 88.69 83 LEU A O 1
ATOM 667 N N . ARG A 1 84 ? 12.044 2.936 -14.064 1.00 91.56 84 ARG A N 1
ATOM 668 C CA . ARG A 1 84 ? 12.276 3.157 -15.495 1.00 91.56 84 ARG A CA 1
ATOM 669 C C . ARG A 1 84 ? 12.628 1.857 -16.197 1.00 91.56 84 ARG A C 1
ATOM 671 O O . ARG A 1 84 ? 11.996 1.536 -17.194 1.00 91.56 84 ARG A O 1
ATOM 678 N N . TYR A 1 85 ? 13.553 1.093 -15.618 1.00 92.19 85 TYR A N 1
ATOM 679 C CA . TYR A 1 85 ? 13.927 -0.227 -16.117 1.00 92.19 85 TYR A CA 1
ATOM 680 C C . TYR A 1 85 ? 12.697 -1.132 -16.250 1.00 92.19 85 TYR A C 1
ATOM 682 O O . TYR A 1 85 ? 12.435 -1.652 -17.328 1.00 92.19 85 TYR A O 1
ATOM 690 N N . TRP A 1 86 ? 11.877 -1.253 -15.203 1.00 93.81 86 TRP A N 1
ATOM 691 C CA . TRP A 1 86 ? 10.666 -2.079 -15.260 1.00 93.81 86 TRP A CA 1
ATOM 692 C C . TRP A 1 86 ? 9.632 -1.558 -16.261 1.00 93.81 86 TRP A C 1
ATOM 694 O O . TRP A 1 86 ? 8.957 -2.347 -16.912 1.00 93.81 86 TRP A O 1
ATOM 704 N N . THR A 1 87 ? 9.538 -0.244 -16.449 1.00 94.88 87 THR A N 1
ATOM 705 C CA . THR A 1 87 ? 8.655 0.347 -17.465 1.00 94.88 87 THR A CA 1
ATOM 706 C C . THR A 1 87 ? 9.154 0.048 -18.883 1.00 94.88 87 THR A C 1
ATOM 708 O O . THR A 1 87 ? 8.356 -0.242 -19.770 1.00 94.88 87 THR A O 1
ATOM 711 N N . GLU A 1 88 ? 10.468 0.047 -19.106 1.00 95.56 88 GLU A N 1
ATOM 712 C CA . GLU A 1 88 ? 11.072 -0.391 -20.370 1.00 95.56 88 GLU A CA 1
ATOM 713 C C . GLU A 1 88 ? 10.852 -1.894 -20.603 1.00 95.56 88 GLU A C 1
ATOM 715 O O . GLU A 1 88 ? 10.492 -2.288 -21.713 1.00 95.56 88 GLU A O 1
ATOM 720 N N . GLN A 1 89 ? 10.957 -2.723 -19.555 1.00 96.75 89 GLN A N 1
ATOM 721 C CA . GLN A 1 89 ? 10.586 -4.141 -19.630 1.00 96.75 89 GLN A CA 1
ATOM 722 C C . GLN A 1 89 ? 9.122 -4.304 -20.048 1.00 96.75 89 GLN A C 1
ATOM 724 O O . GLN A 1 89 ? 8.825 -5.118 -20.919 1.00 96.75 89 GLN A O 1
ATOM 729 N N . MET A 1 90 ? 8.210 -3.484 -19.515 1.00 96.62 90 MET A N 1
ATOM 730 C CA . MET A 1 90 ? 6.806 -3.517 -19.925 1.00 96.62 90 MET A CA 1
ATOM 731 C C . MET A 1 90 ? 6.611 -3.191 -21.411 1.00 96.62 90 MET A C 1
ATOM 733 O O . MET A 1 90 ? 5.790 -3.821 -22.076 1.00 96.62 90 MET A O 1
ATOM 737 N N . ALA A 1 91 ? 7.374 -2.246 -21.962 1.00 96.50 91 ALA A N 1
ATOM 738 C CA . ALA A 1 91 ? 7.297 -1.909 -23.382 1.00 96.50 91 ALA A CA 1
ATOM 739 C C . ALA A 1 91 ? 7.767 -3.054 -24.302 1.00 96.50 91 ALA A C 1
ATOM 741 O O . ALA A 1 91 ? 7.295 -3.167 -25.431 1.00 96.50 91 ALA A O 1
ATOM 742 N N . GLN A 1 92 ? 8.667 -3.919 -23.828 1.00 96.31 92 GLN A N 1
ATOM 743 C CA . GLN A 1 92 ? 9.240 -5.018 -24.616 1.00 96.31 92 GLN A CA 1
ATOM 744 C C . GLN A 1 92 ? 8.502 -6.351 -24.405 1.00 96.31 92 GLN A C 1
ATOM 746 O O . GLN A 1 92 ? 8.282 -7.107 -25.355 1.00 96.31 92 GLN A O 1
ATOM 751 N N . HIS A 1 93 ? 8.072 -6.620 -23.172 1.00 96.00 93 HIS A N 1
ATOM 752 C CA . HIS A 1 93 ? 7.598 -7.929 -22.718 1.00 96.00 93 HIS A CA 1
ATOM 753 C C . HIS A 1 93 ? 6.100 -7.976 -22.377 1.00 96.00 93 HIS A C 1
ATOM 755 O O . HIS A 1 93 ? 5.609 -9.017 -21.931 1.00 96.00 93 HIS A O 1
ATOM 761 N N . SER A 1 94 ? 5.334 -6.909 -22.638 1.00 96.19 94 SER A N 1
ATOM 762 C CA . SER A 1 94 ? 3.883 -6.905 -22.387 1.00 96.19 94 SER A CA 1
ATOM 763 C C . SER A 1 94 ? 3.169 -8.056 -23.087 1.00 96.19 94 SER A C 1
ATOM 765 O O . SER A 1 94 ? 3.506 -8.395 -24.220 1.00 96.19 94 SER A O 1
ATOM 767 N N . ALA A 1 95 ? 2.154 -8.643 -22.456 1.00 96.25 95 ALA A N 1
ATOM 768 C CA . ALA A 1 95 ? 1.314 -9.684 -23.045 1.00 96.25 95 ALA A CA 1
ATOM 769 C C . ALA A 1 95 ? 0.686 -9.253 -24.382 1.00 96.25 95 ALA A C 1
ATOM 771 O O . ALA A 1 95 ? 0.478 -10.088 -25.262 1.00 96.25 95 ALA A O 1
ATOM 772 N N . PHE A 1 96 ? 0.405 -7.954 -24.549 1.00 97.56 96 PHE A N 1
ATOM 773 C CA . PHE A 1 96 ? -0.288 -7.420 -25.719 1.00 97.56 96 PHE A CA 1
ATOM 774 C C . PHE A 1 96 ? 0.484 -6.280 -26.388 1.00 97.56 96 PHE A C 1
ATOM 776 O O . PHE A 1 96 ? 0.929 -5.336 -25.737 1.00 97.56 96 PHE A O 1
ATOM 783 N N . ALA A 1 97 ? 0.551 -6.311 -27.722 1.00 96.75 97 ALA A N 1
ATOM 784 C CA . ALA A 1 97 ? 1.278 -5.312 -28.509 1.00 96.75 97 ALA A CA 1
ATOM 785 C C . ALA A 1 97 ? 0.739 -3.879 -28.334 1.00 96.75 97 ALA A C 1
ATOM 787 O O . ALA A 1 97 ? 1.520 -2.933 -28.296 1.00 96.75 97 ALA A O 1
ATOM 788 N N . PHE A 1 98 ? -0.579 -3.697 -28.184 1.00 96.94 98 PHE A N 1
ATOM 789 C CA . PHE A 1 98 ? -1.158 -2.365 -27.966 1.00 96.94 98 PHE A CA 1
ATOM 790 C C . PHE A 1 98 ? -0.758 -1.777 -26.604 1.00 96.94 98 PHE A C 1
ATOM 792 O O . PHE A 1 98 ? -0.546 -0.572 -26.492 1.00 96.94 98 PHE A O 1
ATOM 799 N N . HIS A 1 99 ? -0.635 -2.621 -25.572 1.00 97.81 99 HIS A N 1
ATOM 800 C CA . HIS A 1 99 ? -0.211 -2.197 -24.239 1.00 97.81 99 HIS A CA 1
ATOM 801 C C . HIS A 1 99 ? 1.273 -1.826 -24.252 1.00 97.81 99 HIS A C 1
ATOM 803 O O . HIS A 1 99 ? 1.617 -0.733 -23.812 1.00 97.81 99 HIS A O 1
ATOM 809 N N . ALA A 1 100 ? 2.120 -2.646 -24.882 1.00 97.19 100 ALA A N 1
ATOM 810 C CA . ALA A 1 100 ? 3.516 -2.298 -25.163 1.00 97.19 100 ALA A CA 1
ATOM 811 C C . ALA A 1 100 ? 3.645 -0.949 -25.894 1.00 97.19 100 ALA A C 1
ATOM 813 O O . ALA A 1 100 ? 4.403 -0.081 -25.467 1.00 97.19 100 ALA A O 1
ATOM 814 N N . ALA A 1 101 ? 2.860 -0.732 -26.956 1.00 97.62 101 ALA A N 1
ATOM 815 C CA . ALA A 1 101 ? 2.872 0.517 -27.715 1.00 97.62 101 ALA A CA 1
ATOM 816 C C . ALA A 1 101 ? 2.415 1.723 -26.879 1.00 97.62 101 ALA A C 1
ATOM 818 O O . ALA A 1 101 ? 2.975 2.808 -27.021 1.00 97.62 101 ALA A O 1
ATOM 819 N N . PHE A 1 102 ? 1.426 1.553 -25.999 1.00 97.31 102 PHE A N 1
ATOM 820 C CA . PHE A 1 102 ? 1.004 2.599 -25.069 1.00 97.31 102 PHE A CA 1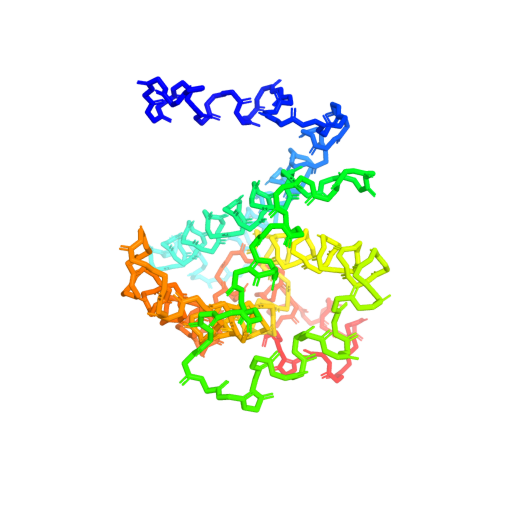
ATOM 821 C C . PHE A 1 102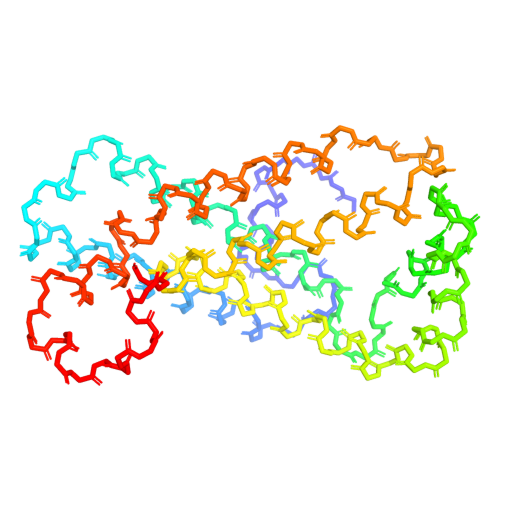 ? 2.121 2.952 -24.079 1.00 97.31 102 PHE A C 1
ATOM 823 O O . PHE A 1 102 ? 2.441 4.128 -23.902 1.00 97.31 102 PHE A O 1
ATOM 830 N N . VAL A 1 103 ? 2.773 1.950 -23.483 1.00 97.31 103 VAL A N 1
ATOM 831 C CA . VAL A 1 103 ? 3.903 2.182 -22.574 1.00 97.31 103 VAL A CA 1
ATOM 832 C C . VAL A 1 103 ? 5.048 2.888 -23.307 1.00 97.31 103 VAL A C 1
ATOM 834 O O . VAL A 1 103 ? 5.548 3.903 -22.825 1.00 97.31 103 VAL A O 1
ATOM 837 N N . GLN A 1 104 ? 5.406 2.415 -24.502 1.00 97.62 104 GLN A N 1
ATOM 838 C CA . GLN A 1 104 ? 6.510 2.955 -25.294 1.00 97.62 104 GLN A CA 1
ATOM 839 C C . GLN A 1 104 ? 6.272 4.397 -25.759 1.00 97.62 104 GLN A C 1
ATOM 841 O O . GLN A 1 104 ? 7.185 5.216 -25.700 1.00 97.62 104 GLN A O 1
ATOM 846 N N . ASN A 1 105 ? 5.065 4.705 -26.241 1.00 97.38 105 ASN A N 1
ATOM 847 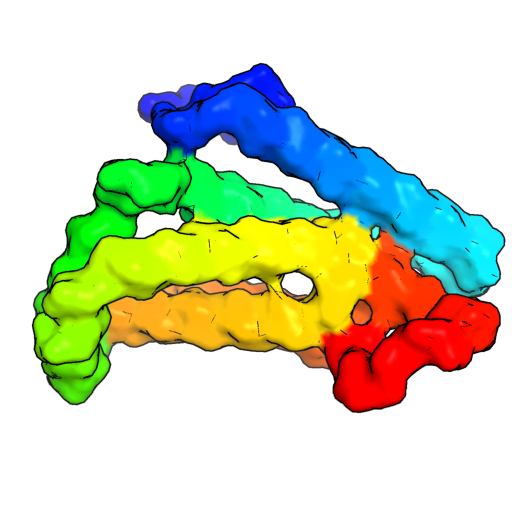C CA . ASN A 1 105 ? 4.789 5.967 -26.935 1.00 97.38 105 ASN A CA 1
ATOM 848 C C . ASN A 1 105 ? 4.083 7.014 -26.065 1.00 97.38 105 ASN A C 1
ATOM 850 O O . ASN A 1 105 ? 4.047 8.181 -26.443 1.00 97.38 105 ASN A O 1
ATOM 854 N N . VAL A 1 106 ? 3.510 6.622 -24.921 1.00 96.06 106 VAL A N 1
ATOM 855 C CA . VAL A 1 106 ? 2.788 7.536 -24.019 1.00 96.06 106 VAL A CA 1
ATOM 856 C C . VAL A 1 106 ? 3.453 7.604 -22.651 1.00 96.06 106 VAL A C 1
ATOM 858 O O . VAL A 1 106 ? 3.701 8.696 -22.154 1.00 96.06 106 VAL A O 1
ATOM 861 N N . ILE A 1 107 ? 3.780 6.463 -22.039 1.00 95.56 107 ILE A N 1
ATOM 862 C CA . ILE A 1 107 ? 4.321 6.459 -20.672 1.00 95.56 107 ILE A CA 1
ATOM 863 C C . ILE A 1 107 ? 5.802 6.848 -20.649 1.00 95.56 107 ILE A C 1
ATOM 865 O O . ILE A 1 107 ? 6.173 7.765 -19.922 1.00 95.56 107 ILE A O 1
ATOM 869 N N . LEU A 1 108 ? 6.651 6.194 -21.450 1.00 95.38 108 LEU A N 1
ATOM 870 C CA . LEU A 1 108 ? 8.098 6.443 -21.445 1.00 95.38 108 LEU A CA 1
ATOM 871 C C . LEU A 1 108 ? 8.493 7.890 -21.810 1.00 95.38 108 LEU A C 1
ATOM 873 O O . LEU A 1 108 ? 9.380 8.426 -21.141 1.00 95.38 108 LEU A O 1
ATOM 877 N N . PRO A 1 109 ? 7.856 8.572 -22.787 1.00 96.06 109 PRO A N 1
ATOM 878 C CA . PRO A 1 109 ? 8.184 9.967 -23.098 1.00 96.06 109 PRO A CA 1
ATOM 879 C C . PRO A 1 109 ? 7.887 10.939 -21.950 1.00 96.06 109 PRO A C 1
ATOM 881 O O . PRO A 1 109 ? 8.587 11.936 -21.789 1.00 96.06 109 PRO A O 1
ATOM 884 N N . TYR A 1 110 ? 6.887 10.630 -21.121 1.00 94.00 110 TYR A N 1
ATOM 885 C CA . TYR A 1 110 ? 6.492 11.423 -19.953 1.00 94.00 110 TYR A CA 1
ATOM 886 C C . TYR A 1 110 ? 6.811 10.698 -18.638 1.00 94.00 110 TYR A C 1
ATOM 888 O O . TYR A 1 110 ? 6.122 10.877 -17.633 1.00 94.00 110 TYR A O 1
ATOM 896 N N . PHE A 1 111 ? 7.864 9.875 -18.635 1.00 92.62 111 PHE A N 1
ATOM 897 C CA . PHE A 1 111 ? 8.139 8.944 -17.544 1.00 92.62 111 PHE A CA 1
ATOM 898 C C . PHE A 1 111 ? 8.299 9.633 -16.188 1.00 92.62 111 PHE A C 1
ATOM 900 O O . PHE A 1 111 ? 7.671 9.214 -15.223 1.00 92.62 111 PHE A O 1
ATOM 907 N N . THR A 1 112 ? 9.099 10.699 -16.101 1.00 91.50 112 THR A N 1
ATOM 908 C CA . THR A 1 112 ? 9.403 11.357 -14.821 1.00 91.50 112 THR A CA 1
ATOM 909 C C . THR A 1 112 ? 8.155 11.856 -14.083 1.00 91.50 112 THR A C 1
ATOM 911 O O . THR A 1 112 ? 7.945 11.432 -12.946 1.00 91.50 112 THR A O 1
ATOM 914 N N . PRO A 1 113 ? 7.287 12.705 -14.676 1.00 92.06 113 PRO A N 1
ATOM 915 C CA . PRO A 1 113 ? 6.081 13.149 -13.979 1.00 92.06 113 PRO A CA 1
ATOM 916 C C . PRO A 1 113 ? 5.134 11.986 -13.650 1.00 92.06 113 PRO A C 1
ATOM 918 O O . PRO A 1 113 ? 4.572 11.958 -12.557 1.00 92.06 113 PRO A O 1
ATOM 921 N N . ILE A 1 114 ? 5.002 10.990 -14.535 1.00 92.94 114 ILE A N 1
ATOM 922 C CA . ILE A 1 114 ? 4.161 9.810 -14.284 1.00 92.94 114 ILE A CA 1
ATOM 923 C C . ILE A 1 114 ? 4.710 8.975 -13.119 1.00 92.94 114 ILE A C 1
ATOM 925 O O . ILE A 1 114 ? 3.947 8.564 -12.248 1.00 92.94 114 ILE A O 1
ATOM 929 N N . GLY A 1 115 ? 6.022 8.750 -13.067 1.00 92.62 115 GLY A N 1
ATOM 930 C CA . GLY A 1 115 ? 6.690 7.989 -12.014 1.00 92.62 115 GLY A CA 1
ATOM 931 C C . GLY A 1 115 ? 6.547 8.645 -10.643 1.00 92.62 115 GLY A C 1
ATOM 932 O O . GLY A 1 115 ? 6.237 7.965 -9.666 1.00 92.62 115 GLY A O 1
ATOM 933 N N . VAL A 1 116 ? 6.666 9.975 -10.578 1.00 92.62 116 VAL A N 1
ATOM 934 C CA . VAL A 1 116 ? 6.407 10.741 -9.348 1.00 92.62 116 VAL A CA 1
ATOM 935 C C . VAL A 1 116 ? 4.943 10.604 -8.916 1.00 92.62 116 VAL A C 1
ATOM 937 O O . VAL A 1 116 ? 4.666 10.384 -7.737 1.00 92.62 116 VAL A O 1
ATOM 940 N N . CYS A 1 117 ? 3.988 10.667 -9.851 1.00 93.44 117 CYS A N 1
ATOM 941 C CA . CYS A 1 117 ? 2.580 10.413 -9.537 1.00 93.44 117 CYS A CA 1
ATOM 942 C C . CYS A 1 117 ? 2.350 8.987 -9.014 1.00 93.44 117 CYS A C 1
ATOM 944 O O . CYS A 1 117 ? 1.638 8.821 -8.026 1.00 93.44 117 CYS A O 1
ATOM 946 N N . ILE A 1 118 ? 2.964 7.975 -9.637 1.00 94.12 118 ILE A N 1
ATOM 947 C CA . ILE A 1 118 ? 2.903 6.576 -9.188 1.00 94.12 118 ILE A CA 1
ATOM 948 C C . ILE A 1 118 ? 3.397 6.470 -7.745 1.00 94.12 118 ILE A C 1
ATOM 950 O O . ILE A 1 118 ? 2.674 5.932 -6.915 1.00 94.12 118 ILE A O 1
ATOM 954 N N . PHE A 1 119 ? 4.555 7.050 -7.420 1.00 94.06 119 PHE A N 1
ATOM 955 C CA . PHE A 1 119 ? 5.089 7.061 -6.056 1.00 94.06 119 PHE A CA 1
ATOM 956 C C . PHE A 1 119 ? 4.066 7.582 -5.031 1.00 94.06 119 PHE A C 1
ATOM 958 O O . PHE A 1 119 ? 3.770 6.909 -4.042 1.00 94.06 119 PHE A O 1
ATOM 965 N N . PHE A 1 120 ? 3.467 8.751 -5.281 1.00 94.81 120 PHE A N 1
ATOM 966 C CA . PHE A 1 120 ? 2.481 9.321 -4.357 1.00 94.81 120 PHE A CA 1
ATOM 967 C C . PHE A 1 120 ? 1.195 8.496 -4.270 1.00 94.81 120 PHE A C 1
ATOM 969 O O . PHE A 1 120 ? 0.623 8.381 -3.187 1.00 94.81 120 PHE A O 1
ATOM 976 N N . ILE A 1 121 ? 0.746 7.908 -5.382 1.00 96.25 121 ILE A N 1
ATOM 977 C CA . ILE A 1 121 ? -0.420 7.018 -5.397 1.00 96.25 121 ILE A CA 1
ATOM 978 C C . ILE A 1 121 ? -0.148 5.772 -4.552 1.00 96.25 121 ILE A C 1
ATOM 980 O O . ILE A 1 121 ? -1.010 5.374 -3.773 1.00 96.25 121 ILE A O 1
ATOM 984 N N . GLU A 1 122 ? 1.040 5.179 -4.647 1.00 96.62 122 GLU A N 1
ATOM 985 C CA . GLU A 1 122 ? 1.403 3.995 -3.864 1.00 96.62 122 GLU A CA 1
ATOM 986 C C . GLU A 1 122 ? 1.479 4.287 -2.364 1.00 96.62 122 GLU A C 1
ATOM 988 O O . GLU A 1 122 ? 0.918 3.532 -1.567 1.00 96.62 122 GLU A O 1
ATOM 993 N N . ILE A 1 123 ? 2.076 5.421 -1.979 1.00 97.00 123 ILE A N 1
ATOM 994 C CA . ILE A 1 123 ? 2.068 5.903 -0.590 1.00 97.00 123 ILE A CA 1
ATOM 995 C C . ILE A 1 123 ? 0.631 6.141 -0.105 1.00 97.00 123 ILE A C 1
ATOM 997 O O . ILE A 1 123 ? 0.275 5.726 1.000 1.00 97.00 123 ILE A O 1
ATOM 1001 N N . ALA A 1 124 ? -0.219 6.764 -0.928 1.00 97.69 124 ALA A N 1
ATOM 1002 C CA . ALA A 1 124 ? -1.613 7.028 -0.582 1.00 97.69 124 ALA A CA 1
ATOM 1003 C C . ALA A 1 124 ? -2.429 5.735 -0.415 1.00 97.69 124 ALA A C 1
ATOM 1005 O O . ALA A 1 124 ? -3.194 5.624 0.544 1.00 97.69 124 ALA A O 1
ATOM 1006 N N . ILE A 1 125 ? -2.243 4.746 -1.298 1.00 98.25 125 ILE A N 1
ATOM 1007 C CA . ILE A 1 125 ? -2.858 3.417 -1.181 1.00 98.25 125 ILE A CA 1
ATOM 1008 C C . ILE A 1 125 ? -2.383 2.742 0.107 1.00 98.25 125 ILE A C 1
ATOM 1010 O O . ILE A 1 125 ? -3.218 2.298 0.894 1.00 98.25 125 ILE A O 1
ATOM 1014 N N . GLY A 1 126 ? -1.070 2.713 0.360 1.00 98.12 126 GLY A N 1
ATOM 1015 C CA . GLY A 1 126 ? -0.498 2.119 1.568 1.00 98.12 126 GLY A CA 1
ATOM 1016 C C . GLY A 1 126 ? -1.084 2.722 2.845 1.00 98.12 126 GLY A C 1
ATOM 1017 O O . GLY A 1 126 ? -1.641 2.003 3.676 1.00 98.12 126 GLY A O 1
ATOM 1018 N N . ALA A 1 127 ? -1.066 4.053 2.956 1.00 98.44 127 ALA A N 1
ATOM 1019 C CA . ALA A 1 127 ? -1.613 4.769 4.106 1.00 98.44 127 ALA A CA 1
ATOM 1020 C C . ALA A 1 127 ? -3.120 4.535 4.291 1.00 98.44 127 ALA A C 1
ATOM 1022 O O . ALA A 1 127 ? -3.582 4.276 5.403 1.00 98.44 127 ALA A O 1
ATOM 1023 N N . SER A 1 128 ? -3.886 4.592 3.199 1.00 98.19 128 SER A N 1
ATOM 1024 C CA . SER A 1 128 ? -5.332 4.355 3.190 1.00 98.19 128 SER A CA 1
ATOM 1025 C C . SER A 1 128 ? -5.694 2.947 3.672 1.00 98.19 128 SER A C 1
ATOM 1027 O O . SER A 1 128 ? -6.636 2.792 4.455 1.00 98.19 128 SER A O 1
ATOM 1029 N N . LEU A 1 129 ? -4.944 1.925 3.247 1.00 98.44 129 LEU A N 1
ATOM 1030 C CA . LEU A 1 129 ? -5.148 0.540 3.674 1.00 98.44 129 LEU A CA 1
ATOM 1031 C C . LEU A 1 129 ? -4.800 0.333 5.153 1.00 98.44 129 LEU A C 1
ATOM 1033 O O . LEU A 1 129 ? -5.562 -0.329 5.856 1.00 98.44 129 LEU A O 1
ATOM 1037 N N . MET A 1 130 ? -3.703 0.928 5.638 1.00 98.62 130 MET A N 1
ATOM 1038 C CA . MET A 1 130 ? -3.306 0.848 7.051 1.00 98.62 130 MET A CA 1
ATOM 1039 C C . MET A 1 130 ? -4.383 1.468 7.950 1.00 98.62 130 MET A C 1
ATOM 1041 O O . MET A 1 130 ? -4.981 0.785 8.781 1.00 98.62 130 MET A O 1
ATOM 1045 N N . ILE A 1 131 ? -4.705 2.740 7.705 1.00 98.25 131 ILE A N 1
ATOM 1046 C CA . ILE A 1 131 ? -5.685 3.531 8.470 1.00 98.25 131 ILE A CA 1
ATOM 1047 C C . ILE A 1 131 ? -7.112 2.966 8.331 1.00 98.25 131 ILE A C 1
ATOM 1049 O O . ILE A 1 131 ? -7.956 3.131 9.217 1.00 98.25 131 ILE A O 1
ATOM 1053 N N . GLY A 1 132 ? -7.399 2.271 7.230 1.00 97.19 132 GLY A N 1
ATOM 1054 C CA . GLY A 1 132 ? -8.725 1.741 6.945 1.00 97.19 132 GLY A CA 1
ATOM 1055 C C . GLY A 1 132 ? -9.699 2.812 6.457 1.00 97.19 132 GLY A C 1
ATOM 1056 O O . GLY A 1 132 ? -10.859 2.784 6.856 1.00 97.19 132 GLY A O 1
ATOM 1057 N N . LEU A 1 133 ? -9.218 3.791 5.684 1.00 96.94 133 LEU A N 1
ATOM 1058 C CA . LEU A 1 133 ? -10.010 4.897 5.134 1.00 96.94 133 LEU A CA 1
ATOM 1059 C C . LEU A 1 133 ? -10.115 4.749 3.618 1.00 96.94 133 LEU A C 1
ATOM 1061 O O . LEU A 1 133 ? -9.083 4.749 2.958 1.00 96.94 133 LEU A O 1
ATOM 1065 N N . LEU A 1 134 ? -11.322 4.689 3.053 1.00 96.50 134 LEU A N 1
ATOM 1066 C CA . LEU A 1 134 ? -11.566 4.439 1.623 1.00 96.50 134 LEU A CA 1
ATOM 1067 C C . LEU A 1 134 ? -10.909 3.142 1.139 1.00 96.50 134 LEU A C 1
ATOM 1069 O O . LEU A 1 134 ? -10.485 3.040 -0.016 1.00 96.50 134 LEU A O 1
ATOM 1073 N N . THR A 1 135 ? -10.835 2.134 2.012 1.00 96.50 135 THR A N 1
ATOM 1074 C CA . THR A 1 135 ? -10.117 0.881 1.738 1.00 96.50 135 THR A CA 1
ATOM 1075 C C . THR A 1 135 ? -10.649 0.201 0.486 1.00 96.50 135 THR A C 1
ATOM 1077 O O . THR A 1 135 ? -9.871 -0.341 -0.295 1.00 96.50 135 THR A O 1
ATOM 1080 N N . ARG A 1 136 ? -11.962 0.284 0.237 1.00 96.31 136 ARG A N 1
ATOM 1081 C CA . ARG A 1 136 ? -12.578 -0.288 -0.964 1.00 96.31 136 ARG A CA 1
ATOM 1082 C C . ARG A 1 136 ? -12.015 0.309 -2.248 1.00 96.31 136 ARG A C 1
ATOM 1084 O O . ARG A 1 136 ? -11.699 -0.435 -3.176 1.00 96.31 136 ARG A O 1
ATOM 1091 N N . LEU A 1 137 ? -11.905 1.636 -2.294 1.00 96.69 137 LEU A N 1
ATOM 1092 C CA . LEU A 1 137 ? -11.387 2.355 -3.453 1.00 96.69 137 LEU A CA 1
ATOM 1093 C C . LEU A 1 137 ? -9.891 2.090 -3.621 1.00 96.69 137 LEU A C 1
ATOM 1095 O O 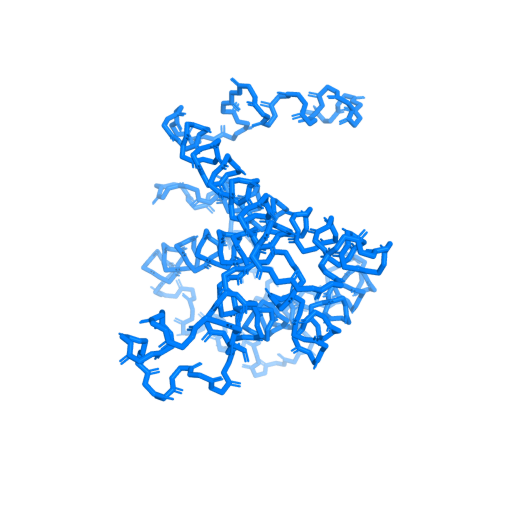. LEU A 1 137 ? -9.463 1.712 -4.706 1.00 96.69 137 LEU A O 1
ATOM 1099 N N . SER A 1 138 ? -9.113 2.218 -2.549 1.00 97.06 138 SER A N 1
ATOM 1100 C CA . SER A 1 138 ? -7.660 2.038 -2.602 1.00 97.06 138 SER A CA 1
ATOM 1101 C C . SER A 1 138 ? -7.262 0.614 -2.966 1.00 97.06 138 SER A C 1
ATOM 1103 O O . SER A 1 138 ? -6.380 0.427 -3.798 1.00 97.06 138 SER A O 1
ATOM 1105 N N . ALA A 1 139 ? -7.949 -0.395 -2.425 1.00 97.94 139 ALA A N 1
ATOM 1106 C CA . ALA A 1 139 ? -7.706 -1.785 -2.791 1.00 97.94 139 ALA A CA 1
ATOM 1107 C C . ALA A 1 139 ? -8.090 -2.065 -4.254 1.00 97.94 139 ALA A C 1
ATOM 1109 O O . ALA A 1 139 ? -7.354 -2.752 -4.956 1.00 97.94 139 ALA A O 1
ATOM 1110 N N . PHE A 1 140 ? -9.185 -1.479 -4.753 1.00 98.00 140 PHE A N 1
ATOM 1111 C CA . PHE A 1 140 ? -9.556 -1.587 -6.166 1.00 98.00 140 PHE A CA 1
ATOM 1112 C C . PHE A 1 140 ? -8.510 -0.943 -7.088 1.00 98.00 140 PHE A C 1
ATOM 1114 O O . PHE A 1 140 ? -8.046 -1.580 -8.032 1.00 98.00 140 PHE A O 1
ATOM 1121 N N . CYS A 1 141 ? -8.082 0.287 -6.792 1.00 97.75 141 CYS A N 1
ATOM 1122 C CA . CYS A 1 141 ? -7.024 0.964 -7.543 1.00 97.75 141 CYS A CA 1
ATOM 1123 C C . CYS A 1 141 ? -5.703 0.186 -7.489 1.00 97.75 141 CYS A C 1
ATOM 1125 O O . CYS A 1 141 ? -5.044 0.026 -8.514 1.00 97.75 141 CYS A O 1
ATOM 1127 N N . GLY A 1 142 ? -5.351 -0.355 -6.319 1.00 97.94 142 GLY A N 1
ATOM 1128 C CA . GLY A 1 142 ? -4.190 -1.223 -6.154 1.00 97.94 142 GLY A CA 1
ATOM 1129 C C . GLY A 1 142 ? -4.278 -2.469 -7.035 1.00 97.94 142 GLY A C 1
ATOM 1130 O O . GLY A 1 142 ? -3.323 -2.786 -7.736 1.00 97.94 142 GLY A O 1
ATOM 1131 N N . ALA A 1 143 ? -5.432 -3.142 -7.076 1.00 98.31 143 ALA A N 1
ATOM 1132 C CA . ALA A 1 143 ? -5.640 -4.298 -7.947 1.00 98.31 143 ALA A CA 1
ATOM 1133 C C . ALA A 1 143 ? -5.455 -3.940 -9.432 1.00 98.31 143 ALA A C 1
ATOM 1135 O O . ALA A 1 143 ? -4.825 -4.703 -10.161 1.00 98.31 143 ALA A O 1
ATOM 1136 N N . LEU A 1 144 ? -5.928 -2.769 -9.876 1.00 98.06 144 LEU A N 1
ATOM 1137 C CA . LEU A 1 144 ? -5.702 -2.288 -11.246 1.00 98.06 144 LEU A CA 1
ATOM 1138 C C . LEU A 1 144 ? -4.221 -2.004 -11.534 1.00 98.06 144 LEU A C 1
ATOM 1140 O O . LEU A 1 144 ? -3.737 -2.339 -12.614 1.00 98.06 144 LEU A O 1
ATOM 1144 N N . PHE A 1 145 ? -3.488 -1.433 -10.575 1.00 96.81 145 PHE A N 1
ATOM 1145 C CA . PHE A 1 145 ? -2.042 -1.218 -10.697 1.00 96.81 145 PHE A CA 1
ATOM 1146 C C . PHE A 1 145 ? -1.292 -2.540 -10.873 1.00 96.81 145 PHE A C 1
ATOM 1148 O O . PHE A 1 145 ? -0.480 -2.677 -11.788 1.00 96.81 145 PHE A O 1
ATOM 1155 N N . ILE A 1 146 ? -1.603 -3.539 -10.046 1.00 98.06 146 ILE A N 1
ATOM 1156 C CA . ILE A 1 146 ? -0.976 -4.860 -10.142 1.00 98.06 146 ILE A CA 1
ATOM 1157 C C . ILE A 1 146 ? -1.409 -5.588 -11.421 1.00 98.06 146 ILE A C 1
ATOM 1159 O O . ILE A 1 146 ? -0.578 -6.236 -12.049 1.00 98.06 146 ILE A O 1
ATOM 1163 N N . ALA A 1 147 ? -2.658 -5.437 -11.870 1.00 98.06 147 ALA A N 1
ATOM 1164 C CA . ALA A 1 147 ? -3.112 -5.978 -13.153 1.00 98.06 147 ALA A CA 1
ATOM 1165 C C . ALA A 1 147 ? -2.360 -5.358 -14.341 1.00 98.06 147 ALA A C 1
ATOM 1167 O O . ALA A 1 147 ? -1.989 -6.068 -15.273 1.00 98.06 147 ALA A O 1
ATOM 1168 N N . ASN A 1 148 ? -2.074 -4.055 -14.294 1.00 97.31 148 ASN A N 1
ATOM 1169 C CA . ASN A 1 148 ? -1.244 -3.395 -15.298 1.00 97.31 148 ASN A CA 1
ATOM 1170 C C . ASN A 1 148 ? 0.194 -3.947 -15.314 1.00 97.31 148 ASN A C 1
ATOM 1172 O O . ASN A 1 148 ? 0.739 -4.173 -16.394 1.00 97.31 148 ASN A O 1
ATOM 1176 N N . LEU A 1 149 ? 0.789 -4.213 -14.144 1.00 96.44 149 LEU A N 1
ATOM 1177 C CA . LEU A 1 149 ? 2.102 -4.867 -14.054 1.00 96.44 149 LEU A CA 1
ATOM 1178 C C . LEU A 1 149 ? 2.061 -6.305 -14.576 1.00 96.44 149 LEU A C 1
ATOM 1180 O O . LEU A 1 149 ? 2.932 -6.692 -15.344 1.00 96.44 149 LEU A O 1
ATOM 1184 N N . TRP A 1 150 ? 1.026 -7.068 -14.223 1.00 97.81 150 TRP A N 1
ATOM 1185 C CA . TRP A 1 150 ? 0.836 -8.439 -14.693 1.00 97.81 150 TRP A CA 1
ATOM 1186 C C . TRP A 1 150 ? 0.770 -8.518 -16.220 1.00 97.81 150 TRP A C 1
ATOM 1188 O O . TRP A 1 150 ? 1.438 -9.353 -16.822 1.00 97.81 150 TRP A O 1
ATOM 1198 N N . VAL A 1 151 ? 0.015 -7.614 -16.853 1.00 97.50 151 VAL A N 1
ATOM 1199 C CA . VAL A 1 151 ? -0.042 -7.506 -18.317 1.00 97.50 151 VAL A CA 1
ATOM 1200 C C . VAL A 1 151 ? 1.308 -7.071 -18.881 1.00 97.50 151 VAL A C 1
ATOM 1202 O O . VAL A 1 151 ? 1.783 -7.667 -19.843 1.00 97.50 151 VAL A O 1
ATOM 1205 N N . GLY A 1 152 ? 1.935 -6.048 -18.297 1.00 96.94 152 GLY A N 1
ATOM 1206 C CA . GLY A 1 152 ? 3.180 -5.480 -18.808 1.00 96.94 152 GLY A CA 1
ATOM 1207 C C . GLY A 1 152 ? 4.391 -6.406 -18.689 1.00 96.94 152 GLY A C 1
ATOM 1208 O O . GLY A 1 152 ? 5.238 -6.407 -19.570 1.00 96.94 152 GLY A O 1
ATOM 1209 N N . LEU A 1 153 ? 4.474 -7.223 -17.643 1.00 96.81 153 LEU A N 1
ATOM 1210 C CA . LEU A 1 153 ? 5.641 -8.065 -17.359 1.00 96.81 153 LEU A CA 1
ATOM 1211 C C . LEU A 1 153 ? 5.417 -9.544 -17.702 1.00 96.81 153 LEU A C 1
ATOM 1213 O O . LEU A 1 153 ? 6.242 -10.388 -17.370 1.00 96.81 153 LEU A O 1
ATOM 1217 N N . TYR A 1 154 ? 4.321 -9.872 -18.390 1.00 96.25 154 TYR A N 1
ATOM 1218 C CA . TYR A 1 154 ? 3.896 -11.254 -18.628 1.00 96.25 154 TYR A CA 1
ATOM 1219 C C . TYR A 1 154 ? 4.949 -12.136 -19.321 1.00 96.25 154 TYR A C 1
ATOM 1221 O O . TYR A 1 154 ? 5.021 -13.328 -19.037 1.00 96.25 154 TYR A O 1
ATOM 1229 N N . ARG A 1 155 ? 5.747 -11.569 -20.241 1.00 96.00 155 ARG A N 1
ATOM 1230 C CA . ARG A 1 155 ? 6.779 -12.294 -21.011 1.00 96.00 155 ARG A CA 1
ATOM 1231 C C . ARG A 1 155 ? 8.205 -12.060 -20.494 1.00 96.00 155 ARG A C 1
ATOM 1233 O O . ARG A 1 155 ? 9.150 -12.212 -21.264 1.00 96.00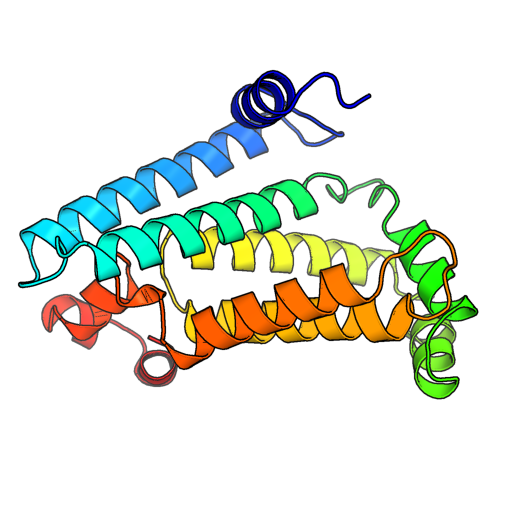 155 ARG A O 1
ATOM 1240 N N . VAL A 1 156 ? 8.365 -11.616 -19.247 1.00 95.81 156 VAL A N 1
ATOM 1241 C CA . VAL A 1 156 ? 9.678 -11.496 -18.598 1.00 95.81 156 VAL A CA 1
ATOM 1242 C C . VAL A 1 156 ? 9.997 -12.821 -17.905 1.00 95.81 156 VAL A C 1
ATOM 1244 O O . VAL A 1 156 ? 9.315 -13.197 -16.957 1.00 95.81 156 VAL A O 1
ATOM 1247 N N . ASP A 1 157 ? 11.042 -13.519 -18.349 1.00 92.19 157 ASP A N 1
ATOM 1248 C CA . ASP A 1 157 ? 11.346 -14.886 -17.887 1.00 92.19 157 ASP A CA 1
ATOM 1249 C C . ASP A 1 157 ? 11.678 -14.986 -16.388 1.00 92.19 157 ASP A C 1
ATOM 1251 O O . ASP A 1 157 ? 11.465 -16.027 -15.768 1.00 92.19 157 ASP A O 1
ATOM 1255 N N . SER A 1 158 ? 12.203 -13.914 -15.786 1.00 92.25 158 SER A N 1
ATOM 1256 C CA . SER A 1 158 ? 12.528 -13.876 -14.354 1.00 92.25 158 SER A CA 1
ATOM 1257 C C . SER A 1 158 ? 11.311 -13.665 -13.450 1.00 92.25 158 SER A C 1
ATOM 1259 O O . SER A 1 158 ? 11.433 -13.782 -12.231 1.00 92.25 158 SER A O 1
ATOM 1261 N N . GLU A 1 159 ? 10.161 -13.308 -14.020 1.00 93.62 159 GLU A N 1
ATOM 1262 C CA . GLU A 1 159 ? 8.951 -12.977 -13.276 1.00 93.62 159 GLU A CA 1
ATOM 1263 C C . GLU A 1 159 ? 8.033 -14.189 -13.132 1.00 93.62 159 GLU A C 1
ATOM 1265 O O . GLU A 1 159 ? 7.895 -15.015 -14.032 1.00 93.62 159 GLU A O 1
ATOM 1270 N N . TRP A 1 160 ? 7.349 -14.281 -11.989 1.00 95.44 160 TRP A N 1
ATOM 1271 C CA . TRP A 1 160 ? 6.346 -15.318 -11.756 1.00 95.44 160 TRP A CA 1
ATOM 1272 C C . TRP A 1 160 ? 4.932 -14.723 -11.835 1.00 95.44 160 TRP A C 1
ATOM 1274 O O . TRP A 1 160 ? 4.498 -14.058 -10.888 1.00 95.44 160 TRP A O 1
ATOM 1284 N N . PRO A 1 161 ? 4.158 -14.977 -12.914 1.00 94.12 161 PRO A N 1
ATOM 1285 C CA . PRO A 1 161 ? 2.875 -14.305 -13.146 1.00 94.12 161 PRO A CA 1
ATOM 1286 C C . PRO A 1 161 ? 1.850 -14.482 -12.019 1.00 94.12 161 PRO A C 1
ATOM 1288 O O . PRO A 1 161 ? 1.052 -13.585 -11.751 1.00 94.12 161 PRO A O 1
ATOM 1291 N N . TRP A 1 162 ? 1.878 -15.621 -11.324 1.00 96.94 162 TRP A N 1
ATOM 1292 C CA . TRP A 1 162 ? 0.933 -15.914 -10.247 1.00 96.94 162 TRP A CA 1
ATOM 1293 C C . TRP A 1 162 ? 1.126 -15.044 -9.005 1.00 96.94 162 TRP A C 1
ATOM 1295 O O . TRP A 1 162 ? 0.149 -14.805 -8.301 1.00 96.94 162 TRP A O 1
ATOM 1305 N N . ALA A 1 163 ? 2.325 -14.499 -8.766 1.00 96.31 163 ALA A N 1
ATOM 1306 C CA . ALA A 1 163 ? 2.540 -13.549 -7.674 1.00 96.31 163 ALA A CA 1
ATOM 1307 C C . ALA A 1 163 ? 1.625 -12.320 -7.819 1.00 96.31 163 ALA A C 1
ATOM 1309 O O . ALA A 1 163 ? 0.983 -11.890 -6.858 1.00 96.31 163 ALA A O 1
ATOM 1310 N N . TYR A 1 164 ? 1.490 -11.816 -9.048 1.00 97.25 164 TYR A N 1
ATOM 1311 C CA . TYR A 1 164 ? 0.592 -10.713 -9.372 1.00 97.25 164 TYR A CA 1
ATOM 1312 C C . TYR A 1 164 ? -0.874 -11.118 -9.224 1.00 97.25 164 TYR A C 1
ATOM 1314 O O . TYR A 1 164 ? -1.646 -10.389 -8.607 1.00 97.25 164 TYR A O 1
ATOM 1322 N N . VAL A 1 165 ? -1.261 -12.294 -9.732 1.00 97.75 165 VAL A N 1
ATOM 1323 C CA . VAL A 1 165 ? -2.643 -12.797 -9.628 1.00 97.75 165 VAL A CA 1
ATOM 1324 C C . VAL A 1 165 ? -3.071 -12.935 -8.168 1.00 97.75 165 VAL A C 1
ATOM 1326 O O . VAL A 1 165 ? -4.153 -12.478 -7.808 1.00 97.75 165 VAL A O 1
ATOM 1329 N N . PHE A 1 166 ? -2.223 -13.494 -7.300 1.00 98.06 166 PHE A N 1
ATOM 1330 C CA . PHE A 1 166 ? -2.532 -13.603 -5.873 1.00 98.06 166 PHE A CA 1
ATOM 1331 C C . PHE A 1 166 ? -2.710 -12.239 -5.214 1.00 98.06 166 PHE A C 1
ATOM 1333 O O . PHE A 1 166 ? -3.647 -12.057 -4.436 1.00 98.06 166 PHE A O 1
ATOM 1340 N N . LEU A 1 167 ? -1.870 -11.262 -5.556 1.00 97.88 167 LEU A N 1
ATOM 1341 C CA . LEU A 1 167 ? -1.998 -9.914 -5.015 1.00 97.88 167 LEU A CA 1
ATOM 1342 C C . LEU A 1 167 ? -3.250 -9.191 -5.547 1.00 97.88 167 LEU A C 1
ATOM 1344 O O . LEU A 1 167 ? -3.930 -8.514 -4.777 1.00 97.88 167 LEU A O 1
ATOM 1348 N N . ILE A 1 168 ? -3.609 -9.385 -6.821 1.00 98.50 168 ILE A N 1
ATOM 1349 C CA . ILE A 1 168 ? -4.866 -8.885 -7.405 1.00 98.50 168 ILE A CA 1
ATOM 1350 C C . ILE A 1 168 ? -6.062 -9.474 -6.659 1.00 98.50 168 ILE A C 1
ATOM 1352 O O . ILE A 1 168 ? -6.951 -8.726 -6.262 1.00 98.50 168 ILE A O 1
ATOM 1356 N N . LEU A 1 169 ? -6.083 -10.791 -6.433 1.00 98.31 169 LEU A N 1
ATOM 1357 C CA . LEU A 1 169 ? -7.166 -11.463 -5.711 1.00 98.31 169 LEU A CA 1
ATOM 1358 C C . LEU A 1 169 ? -7.263 -10.979 -4.262 1.00 98.31 169 LEU A C 1
ATOM 1360 O O . LEU A 1 169 ? -8.360 -10.689 -3.790 1.00 98.31 169 LEU A O 1
ATOM 1364 N N . LEU A 1 170 ? -6.131 -10.827 -3.573 1.00 98.25 170 LEU A N 1
ATOM 1365 C CA . LEU A 1 170 ? -6.091 -10.304 -2.210 1.00 98.25 170 LEU A CA 1
ATOM 1366 C C . LEU A 1 170 ? -6.678 -8.889 -2.134 1.00 98.25 170 LEU A C 1
ATOM 1368 O O . LEU A 1 170 ? -7.531 -8.611 -1.292 1.00 98.25 170 LEU A O 1
ATOM 1372 N N . LEU A 1 171 ? -6.264 -8.002 -3.039 1.00 98.31 171 LEU A N 1
ATOM 1373 C CA . LEU A 1 171 ? -6.775 -6.634 -3.108 1.00 98.31 171 LEU A CA 1
ATOM 1374 C C . LEU A 1 171 ? -8.250 -6.591 -3.536 1.00 98.31 171 LEU A C 1
ATOM 1376 O O . LEU A 1 171 ? -9.024 -5.804 -2.990 1.00 98.31 171 LEU A O 1
ATOM 1380 N N . ALA A 1 172 ? -8.675 -7.473 -4.441 1.00 97.94 172 ALA A N 1
ATOM 1381 C CA . ALA A 1 172 ? -10.075 -7.618 -4.818 1.00 97.94 172 ALA A CA 1
ATOM 1382 C C . ALA A 1 172 ? -10.933 -8.045 -3.620 1.00 97.94 172 ALA A C 1
ATOM 1384 O O . ALA A 1 172 ? -11.966 -7.429 -3.374 1.00 97.94 172 ALA A O 1
ATOM 1385 N N . ILE A 1 173 ? -10.486 -9.021 -2.822 1.00 97.75 173 ILE A N 1
ATOM 1386 C CA . ILE A 1 173 ? -11.175 -9.441 -1.593 1.00 97.75 173 ILE A CA 1
ATOM 1387 C C . ILE A 1 173 ? -11.239 -8.278 -0.597 1.00 97.75 173 ILE A C 1
ATOM 1389 O O . ILE A 1 173 ? -12.328 -7.942 -0.136 1.00 97.75 173 ILE A O 1
ATOM 1393 N N . CYS A 1 174 ? -10.118 -7.599 -0.328 1.00 96.81 174 CYS A N 1
ATOM 1394 C CA . CYS A 1 174 ? -10.087 -6.416 0.540 1.00 96.81 174 CYS A CA 1
ATOM 1395 C C . CYS A 1 174 ? -11.073 -5.326 0.084 1.00 96.81 174 CYS A C 1
ATOM 1397 O O . CYS A 1 174 ? -11.683 -4.650 0.920 1.00 96.81 174 CYS A O 1
ATOM 1399 N N . SER A 1 175 ? -11.237 -5.161 -1.234 1.00 97.06 175 SER A N 1
ATOM 1400 C CA . SER A 1 175 ? -12.173 -4.210 -1.830 1.00 97.06 175 SER A CA 1
ATOM 1401 C C . SER A 1 175 ? -13.632 -4.650 -1.678 1.00 97.06 175 SER A C 1
ATOM 1403 O O . SER A 1 175 ? -14.461 -3.885 -1.181 1.00 97.06 175 SER A O 1
ATOM 1405 N N . LEU A 1 176 ? -13.955 -5.883 -2.071 1.00 96.44 176 LEU A N 1
ATOM 1406 C CA . LEU A 1 176 ? -15.317 -6.423 -2.077 1.00 96.44 176 LEU A CA 1
ATOM 1407 C C . LEU A 1 176 ? -15.888 -6.565 -0.662 1.00 96.44 176 LEU A C 1
ATOM 1409 O O . LEU A 1 176 ? -17.019 -6.155 -0.411 1.00 96.44 176 LEU A O 1
ATOM 1413 N N . GLU A 1 177 ? -15.077 -7.060 0.270 1.00 95.69 177 GLU A N 1
ATOM 1414 C CA . GLU A 1 177 ? -15.442 -7.247 1.678 1.00 95.69 177 GLU A CA 1
ATOM 1415 C C . GLU A 1 177 ? -15.297 -5.966 2.516 1.00 95.69 177 GLU A C 1
ATOM 1417 O O . GLU A 1 177 ? -15.617 -5.962 3.705 1.00 95.69 177 GLU A O 1
ATOM 1422 N N . ALA A 1 178 ? -14.813 -4.874 1.911 1.00 92.75 178 ALA A N 1
ATOM 1423 C CA . ALA A 1 178 ? -14.614 -3.573 2.546 1.00 92.75 178 ALA A CA 1
ATOM 1424 C C . ALA A 1 178 ? -13.864 -3.666 3.890 1.00 92.75 178 ALA A C 1
ATOM 1426 O O . ALA A 1 178 ? -14.375 -3.256 4.935 1.00 92.75 178 ALA A O 1
ATOM 1427 N N . TYR A 1 179 ? -12.622 -4.164 3.861 1.00 96.06 179 TYR A N 1
ATOM 1428 C CA . TYR A 1 179 ? -11.791 -4.390 5.061 1.00 96.06 179 TYR A CA 1
ATOM 1429 C C . TYR A 1 179 ? -11.548 -3.120 5.909 1.00 96.06 179 TYR A C 1
ATOM 1431 O O . TYR A 1 179 ? -11.156 -3.209 7.074 1.00 96.06 179 TYR A O 1
ATOM 1439 N N . GLY A 1 180 ? -11.819 -1.926 5.373 1.00 94.31 180 GLY A N 1
ATOM 1440 C CA . GLY A 1 180 ? -11.820 -0.667 6.128 1.00 94.31 180 GLY A CA 1
ATOM 1441 C C . GLY A 1 180 ? -12.830 -0.653 7.283 1.00 94.31 180 GLY A C 1
ATOM 1442 O O . GLY A 1 180 ? -12.614 0.008 8.299 1.00 94.31 180 GLY A O 1
ATOM 1443 N N . ARG A 1 181 ? -13.915 -1.432 7.171 1.00 95.44 181 ARG A N 1
ATOM 1444 C CA . ARG A 1 181 ? -14.987 -1.540 8.178 1.00 95.44 181 ARG A CA 1
ATOM 1445 C C . ARG A 1 181 ? -14.613 -2.388 9.399 1.00 95.44 181 ARG A C 1
ATOM 1447 O O . ARG A 1 181 ? -15.396 -2.473 10.343 1.00 95.44 181 ARG A O 1
ATOM 1454 N N . SER A 1 182 ? -13.425 -2.985 9.382 1.00 96.81 182 SER A N 1
ATOM 1455 C CA . SER A 1 182 ? -12.856 -3.780 10.468 1.00 96.81 182 SER A CA 1
ATOM 1456 C C . SER A 1 182 ? -11.750 -2.991 11.157 1.00 96.81 182 SER A C 1
ATOM 1458 O O . SER A 1 182 ? -10.665 -2.852 10.604 1.00 96.81 182 SER A O 1
ATOM 1460 N N . LEU A 1 183 ? -12.016 -2.437 12.338 1.00 97.12 183 LEU A N 1
ATOM 1461 C CA . LEU A 1 183 ? -11.071 -1.653 13.143 1.00 97.12 183 LEU A CA 1
ATOM 1462 C C . LEU A 1 183 ? -10.435 -0.476 12.372 1.00 97.12 183 LEU A C 1
ATOM 1464 O O . LEU A 1 183 ? -9.263 -0.161 12.553 1.00 97.12 183 LEU A O 1
ATOM 1468 N N . GLY A 1 184 ? -11.160 0.148 11.437 1.00 96.81 184 GLY A N 1
ATOM 1469 C CA . GLY A 1 184 ? -10.660 1.262 10.616 1.00 96.81 184 GLY A CA 1
ATOM 1470 C C . GLY A 1 184 ? -11.551 2.488 10.601 1.00 96.81 184 GLY A C 1
ATOM 1471 O O . GLY A 1 184 ? -12.646 2.497 11.163 1.00 96.81 184 GLY A O 1
ATOM 1472 N N . CYS A 1 185 ? -11.077 3.524 9.911 1.00 96.69 185 CYS A N 1
ATOM 1473 C CA . CYS A 1 185 ? -11.835 4.756 9.713 1.00 96.69 185 CYS A CA 1
ATOM 1474 C C . CYS A 1 185 ? -13.189 4.519 9.044 1.00 96.69 185 CYS A C 1
ATOM 1476 O O . CYS A 1 185 ? -14.169 5.120 9.470 1.00 96.69 185 CYS A O 1
ATOM 1478 N N . ASP A 1 186 ? -13.275 3.641 8.045 1.00 96.19 186 ASP A N 1
ATOM 1479 C CA . ASP A 1 186 ? -14.537 3.351 7.359 1.00 96.19 186 ASP A CA 1
ATOM 1480 C C . ASP A 1 186 ? -15.577 2.769 8.336 1.00 96.19 186 ASP A C 1
ATOM 1482 O O . ASP A 1 186 ? -16.766 3.072 8.233 1.00 96.19 186 ASP A O 1
ATOM 1486 N N . ALA A 1 187 ? -15.140 2.007 9.349 1.00 95.81 187 ALA A N 1
ATOM 1487 C CA . ALA A 1 187 ? -16.011 1.536 10.429 1.00 95.81 187 ALA A CA 1
ATOM 1488 C C . ALA A 1 187 ? -16.584 2.709 11.237 1.00 95.81 187 ALA A C 1
ATOM 1490 O O . ALA A 1 187 ? -17.795 2.790 11.444 1.00 95.81 187 ALA A O 1
ATOM 1491 N N . LEU A 1 188 ? -15.719 3.642 11.647 1.00 95.31 188 LEU A N 1
ATOM 1492 C CA . LEU A 1 188 ? -16.100 4.832 12.411 1.00 95.31 188 LEU A CA 1
ATOM 1493 C C . LEU A 1 188 ? -17.022 5.758 11.608 1.00 95.31 188 LEU A C 1
ATOM 1495 O O . LEU A 1 188 ? -18.028 6.218 12.133 1.00 95.31 188 LEU A O 1
ATOM 1499 N N . VAL A 1 189 ? -16.735 5.983 10.323 1.00 94.56 189 VAL A N 1
ATOM 1500 C CA . VAL A 1 189 ? -17.566 6.810 9.431 1.00 94.56 189 VAL A CA 1
ATOM 1501 C C . VAL A 1 189 ? -18.972 6.230 9.261 1.00 94.56 189 VAL A C 1
ATOM 1503 O O . VAL A 1 189 ? -19.923 6.986 9.079 1.00 94.56 189 VAL A O 1
ATOM 1506 N N . ARG A 1 190 ? -19.138 4.904 9.315 1.00 90.44 190 ARG A N 1
ATOM 1507 C CA . ARG A 1 190 ? -20.461 4.267 9.215 1.00 90.44 190 ARG A CA 1
ATOM 1508 C C . ARG A 1 190 ? -21.181 4.139 10.551 1.00 90.44 190 ARG A C 1
ATOM 1510 O O . ARG A 1 190 ? -22.407 4.198 10.560 1.00 90.44 190 ARG A O 1
ATOM 1517 N N . GLY A 1 191 ? -20.435 3.878 11.621 1.00 88.56 191 GLY A N 1
ATOM 1518 C CA . GLY A 1 191 ? -20.977 3.533 12.933 1.00 88.56 191 GLY A CA 1
ATOM 1519 C C . GLY A 1 191 ? -21.181 4.718 13.877 1.00 88.56 191 GLY A C 1
ATOM 1520 O O . GLY A 1 191 ? -21.915 4.577 14.848 1.00 88.56 191 GLY A O 1
ATOM 1521 N N . ASP A 1 192 ? -20.563 5.871 13.607 1.00 85.88 192 ASP A N 1
ATOM 1522 C CA . ASP A 1 192 ? -20.703 7.096 14.402 1.00 85.88 192 ASP A CA 1
ATOM 1523 C C . ASP A 1 192 ? -21.403 8.180 13.565 1.00 85.88 192 ASP A C 1
ATOM 1525 O O . ASP A 1 192 ? -20.821 8.756 12.639 1.00 85.88 192 ASP A O 1
ATOM 1529 N N . ASP A 1 193 ? -22.668 8.470 13.886 1.00 86.38 193 ASP A N 1
ATOM 1530 C CA . ASP A 1 193 ? -23.483 9.449 13.153 1.00 86.38 193 ASP A CA 1
ATOM 1531 C C . ASP A 1 193 ? -22.874 10.860 13.170 1.00 86.38 193 ASP A C 1
ATOM 1533 O O . ASP A 1 193 ? -23.013 11.619 12.204 1.00 86.38 193 ASP A O 1
ATOM 1537 N N . GLY A 1 194 ? -22.151 11.217 14.237 1.00 86.12 194 GLY A N 1
ATOM 1538 C CA . GLY A 1 194 ? -21.464 12.501 14.344 1.00 86.12 194 GLY A CA 1
ATOM 1539 C C . GLY A 1 194 ? -20.344 12.640 13.313 1.00 86.12 194 GLY A C 1
ATOM 1540 O O . GLY A 1 194 ? -20.203 13.698 12.690 1.00 86.12 194 GLY A O 1
ATOM 1541 N N . ILE A 1 195 ? -19.580 11.566 13.093 1.00 85.75 195 ILE A N 1
ATOM 1542 C CA . ILE A 1 195 ? -18.529 11.504 12.068 1.00 85.75 195 ILE A CA 1
ATOM 1543 C C . ILE A 1 195 ? -19.160 11.442 10.677 1.00 85.75 195 ILE A C 1
ATOM 1545 O O . ILE A 1 195 ? -18.797 12.221 9.792 1.00 85.75 195 ILE A O 1
ATOM 1549 N N . ARG A 1 196 ? -20.148 10.561 10.492 1.00 88.44 196 ARG A N 1
ATOM 1550 C CA . ARG A 1 196 ? -20.844 10.343 9.221 1.00 88.44 196 ARG A CA 1
ATOM 1551 C C . ARG A 1 196 ? -21.411 11.630 8.631 1.00 88.44 196 ARG A C 1
ATOM 1553 O O . ARG A 1 196 ? -21.250 11.882 7.440 1.00 88.44 196 ARG A O 1
ATOM 1560 N N . ASN A 1 197 ? -22.052 12.455 9.460 1.00 87.56 197 ASN A N 1
ATOM 1561 C CA . ASN A 1 197 ? -22.696 13.697 9.025 1.00 87.56 197 ASN A CA 1
ATOM 1562 C C . ASN A 1 197 ? -21.703 14.759 8.530 1.00 87.56 197 ASN A C 1
ATOM 1564 O O . ASN A 1 197 ? -22.085 15.640 7.761 1.00 87.56 197 ASN A O 1
ATOM 1568 N N . ARG A 1 198 ? -20.433 14.673 8.944 1.00 88.38 198 ARG A N 1
ATOM 1569 C CA . ARG A 1 198 ? -19.350 15.562 8.497 1.00 88.38 198 ARG A CA 1
ATOM 1570 C C . ARG A 1 198 ? -18.594 15.010 7.286 1.00 88.38 198 ARG A C 1
ATOM 1572 O O . ARG A 1 198 ? -17.810 15.739 6.683 1.00 88.38 198 ARG A O 1
ATOM 1579 N N . PHE A 1 199 ? -18.807 13.743 6.929 1.00 86.56 199 PHE A N 1
ATOM 1580 C CA . PHE A 1 199 ? -18.082 13.081 5.850 1.00 86.56 199 PHE A CA 1
ATOM 1581 C C . PHE A 1 199 ? -18.742 13.328 4.478 1.00 86.56 199 PHE A C 1
ATOM 1583 O O . PHE A 1 199 ? -19.974 13.306 4.373 1.00 86.56 199 PHE A O 1
ATOM 1590 N N . PRO A 1 200 ? -17.971 13.539 3.391 1.00 88.94 200 PRO A N 1
ATOM 1591 C CA . PRO A 1 200 ? -18.539 13.792 2.068 1.00 88.94 200 PRO A CA 1
ATOM 1592 C C . PRO A 1 200 ? -19.441 12.647 1.585 1.00 88.94 200 PRO A C 1
ATOM 1594 O O . PRO A 1 200 ? -19.003 11.507 1.418 1.00 88.94 200 PRO A O 1
ATOM 1597 N N . LYS A 1 201 ? -20.711 12.957 1.285 1.00 86.38 201 LYS A N 1
ATOM 1598 C CA . LYS A 1 201 ? -21.735 11.945 0.957 1.00 86.38 201 LYS A CA 1
ATOM 1599 C C . LYS A 1 201 ? -21.360 11.042 -0.222 1.00 86.38 201 LYS A C 1
ATOM 1601 O O . LYS A 1 201 ? -21.650 9.851 -0.190 1.00 86.38 201 LYS A O 1
ATOM 1606 N N . PHE A 1 202 ? -20.690 11.579 -1.245 1.00 87.94 202 PHE A N 1
ATOM 1607 C CA . PHE A 1 202 ? -20.287 10.793 -2.418 1.00 87.94 202 PHE A CA 1
ATOM 1608 C C . PHE A 1 202 ? -19.220 9.731 -2.092 1.00 87.94 202 PHE A C 1
ATOM 1610 O O . PHE A 1 202 ? -19.094 8.747 -2.822 1.00 87.94 202 PHE A O 1
ATOM 1617 N N . MET A 1 203 ? -18.465 9.914 -1.003 1.00 85.62 203 MET A N 1
ATOM 1618 C CA . MET A 1 203 ? -17.401 9.003 -0.573 1.00 85.62 203 MET A CA 1
ATOM 1619 C C . MET A 1 203 ? -17.931 7.857 0.294 1.00 85.62 203 MET A C 1
ATOM 1621 O O . MET A 1 203 ? -17.306 6.801 0.340 1.00 85.62 203 MET A O 1
ATOM 1625 N N . LEU A 1 204 ? -19.121 8.001 0.892 1.00 85.31 204 LEU A N 1
ATOM 1626 C CA . LEU A 1 204 ? -19.734 6.985 1.763 1.00 85.31 204 LEU A CA 1
ATOM 1627 C C . LEU A 1 204 ? -19.961 5.626 1.076 1.00 85.31 204 LEU A C 1
ATOM 1629 O O . LEU A 1 204 ? -20.032 4.594 1.738 1.00 85.31 204 LEU A O 1
ATOM 1633 N N . ARG A 1 205 ? -20.058 5.597 -0.261 1.00 87.75 205 ARG A N 1
ATOM 1634 C CA . ARG A 1 205 ? -20.174 4.346 -1.038 1.00 87.75 205 ARG A CA 1
ATOM 1635 C C . ARG A 1 205 ? -18.894 3.498 -1.028 1.00 87.75 205 ARG A C 1
ATOM 1637 O O . ARG A 1 205 ? -18.943 2.303 -1.333 1.00 87.75 205 ARG A O 1
ATOM 1644 N N . PHE A 1 206 ? -17.763 4.139 -0.739 1.00 83.50 206 PHE A N 1
ATOM 1645 C CA . PHE A 1 206 ? -16.436 3.530 -0.684 1.00 83.50 206 PHE A CA 1
ATOM 1646 C C . PHE A 1 206 ? -15.974 3.240 0.745 1.00 83.50 206 PHE A C 1
ATOM 1648 O O . PHE A 1 206 ? -15.027 2.477 0.910 1.00 83.50 206 PHE A O 1
ATOM 1655 N N . THR A 1 207 ? -16.648 3.815 1.743 1.00 80.69 207 THR A N 1
ATOM 1656 C CA . THR A 1 207 ? -16.538 3.395 3.144 1.00 80.69 207 THR A CA 1
ATOM 1657 C C . THR A 1 207 ? -17.404 2.167 3.407 1.00 80.69 207 THR A C 1
ATOM 1659 O O . THR A 1 207 ? -18.272 1.819 2.573 1.00 80.69 207 THR A O 1
#

pLDDT: mean 93.74, std 6.15, range [59.0, 98.62]

Sequence (207 aa):
MRINPFIDVLAFLTGPSYSEPFFMVILYWIVALVSVAIAVIAAQRLPGQTDVIQIGRFIVRFIVGSMWWQQALWKYPSDLGGLRYWTEQMAQHSAFAFHAAFVQNVILPYFTPIGVCIFFIEIAIGASLMIGLLTRLSAFCGALFIANLWVGLYRVDSEWPWAYVFLILLLAICSLEAYGRSLGCDALVRGDDGIRNRFPKFMLRFT